Protein AF-A0A964PST4-F1 (afdb_monomer_lite)

Radius of gyration: 32.59 Å; chains: 1; bounding box: 79×97×90 Å

Structure (mmCIF, N/CA/C/O backbone):
data_AF-A0A964PST4-F1
#
_entry.id   AF-A0A964PST4-F1
#
loop_
_atom_site.group_PDB
_atom_site.id
_atom_site.type_symbol
_atom_site.label_atom_id
_atom_site.label_alt_id
_atom_site.label_comp_id
_atom_site.label_asym_id
_atom_site.label_entity_id
_atom_site.label_seq_id
_atom_site.pdbx_PDB_ins_code
_atom_site.Cartn_x
_atom_site.Cartn_y
_atom_site.Cartn_z
_atom_site.occupancy
_atom_site.B_iso_or_equiv
_atom_site.auth_seq_id
_atom_site.auth_comp_id
_atom_site.auth_asym_id
_atom_site.auth_atom_id
_atom_site.pdbx_PDB_model_num
ATOM 1 N N . MET A 1 1 ? 51.775 37.476 -57.060 1.00 43.31 1 MET A N 1
ATOM 2 C CA . MET A 1 1 ? 52.077 36.041 -56.862 1.00 43.31 1 MET A CA 1
ATOM 3 C C . MET A 1 1 ? 50.962 35.453 -56.009 1.00 43.31 1 MET A C 1
ATOM 5 O O . MET A 1 1 ? 50.635 36.041 -54.990 1.00 43.31 1 MET A O 1
ATOM 9 N N . ARG A 1 2 ? 50.292 34.412 -56.511 1.00 43.59 2 ARG A N 1
ATOM 10 C CA . ARG A 1 2 ? 49.079 33.798 -55.943 1.00 43.59 2 ARG A CA 1
ATOM 11 C C . ARG A 1 2 ? 49.429 32.905 -54.748 1.00 43.59 2 ARG A C 1
ATOM 13 O O . ARG A 1 2 ? 50.399 32.172 -54.861 1.00 43.59 2 ARG A O 1
ATOM 20 N N . TYR A 1 3 ? 48.579 32.870 -53.723 1.00 37.66 3 TYR A N 1
ATOM 21 C CA . TYR A 1 3 ? 48.190 31.630 -53.038 1.00 37.66 3 TYR A CA 1
ATOM 22 C C . TYR A 1 3 ? 46.759 31.793 -52.513 1.00 37.66 3 TYR A C 1
ATOM 24 O O . TYR A 1 3 ? 46.470 32.690 -51.727 1.00 37.66 3 TYR A O 1
ATOM 32 N N . ALA A 1 4 ? 45.859 30.958 -53.028 1.00 40.62 4 ALA A N 1
ATOM 33 C CA . ALA A 1 4 ? 44.475 30.838 -52.597 1.00 40.62 4 ALA A CA 1
ATOM 34 C C . ALA A 1 4 ? 44.375 29.630 -51.656 1.00 40.62 4 ALA A C 1
ATOM 36 O O . ALA A 1 4 ? 44.759 28.529 -52.045 1.00 40.62 4 ALA A O 1
ATOM 37 N N . SER A 1 5 ? 43.854 29.836 -50.445 1.00 42.66 5 SER A N 1
ATOM 38 C CA . SER A 1 5 ? 43.432 28.759 -49.544 1.00 42.66 5 SER A CA 1
ATOM 39 C C . SER A 1 5 ? 41.917 28.621 -49.624 1.00 42.66 5 SER A C 1
ATOM 41 O O . SER A 1 5 ? 41.176 29.470 -49.137 1.00 42.66 5 SER A O 1
ATOM 43 N N . THR A 1 6 ? 41.458 27.553 -50.266 1.00 42.75 6 THR A N 1
ATOM 44 C CA . THR A 1 6 ? 40.063 27.103 -50.257 1.00 42.75 6 THR A CA 1
ATOM 45 C C . THR A 1 6 ? 39.799 26.262 -49.014 1.00 42.75 6 THR A C 1
ATOM 47 O O . THR A 1 6 ? 40.298 25.143 -48.901 1.00 42.75 6 THR A O 1
ATOM 50 N N . THR A 1 7 ? 38.980 26.779 -48.101 1.00 44.75 7 THR A N 1
ATOM 51 C CA . THR A 1 7 ? 38.459 26.034 -46.950 1.00 44.75 7 THR A CA 1
ATOM 52 C C . THR A 1 7 ? 37.118 25.406 -47.330 1.00 44.75 7 THR A C 1
ATOM 54 O O . THR A 1 7 ? 36.139 26.112 -47.557 1.00 44.75 7 THR A O 1
ATOM 57 N N . ASN A 1 8 ? 37.059 24.075 -47.404 1.00 38.88 8 ASN A N 1
ATOM 58 C CA . ASN A 1 8 ? 35.809 23.332 -47.574 1.00 38.88 8 ASN A CA 1
ATOM 59 C C . ASN A 1 8 ? 35.049 23.283 -46.241 1.00 38.88 8 ASN A C 1
ATOM 61 O O . ASN A 1 8 ? 35.438 22.565 -45.320 1.00 38.88 8 ASN A O 1
ATOM 65 N N . VAL A 1 9 ? 33.941 24.020 -46.146 1.00 41.62 9 VAL A N 1
ATOM 66 C CA . VAL A 1 9 ? 32.979 23.901 -45.044 1.00 41.62 9 VAL A CA 1
ATOM 67 C C . VAL A 1 9 ? 32.016 22.763 -45.376 1.00 41.62 9 VAL A C 1
ATOM 69 O O . VAL A 1 9 ? 31.168 22.879 -46.257 1.00 41.62 9 VAL A O 1
ATOM 72 N N . ARG A 1 10 ? 32.156 21.636 -44.675 1.00 42.91 10 ARG A N 1
ATOM 73 C CA . ARG A 1 10 ? 31.247 20.488 -44.773 1.00 42.91 10 ARG A CA 1
ATOM 74 C C . ARG A 1 10 ? 30.073 20.715 -43.818 1.00 42.91 10 ARG A C 1
ATOM 76 O O . ARG A 1 10 ? 30.189 20.483 -42.619 1.00 42.91 10 ARG A O 1
ATOM 83 N N . THR A 1 11 ? 28.943 21.186 -44.332 1.00 39.16 11 THR A N 1
ATOM 84 C CA . THR A 1 11 ? 27.686 21.285 -43.579 1.00 39.16 11 THR A CA 1
ATOM 85 C C . THR A 1 11 ? 27.053 19.901 -43.438 1.00 39.16 11 THR A C 1
ATOM 87 O O . THR A 1 11 ? 26.432 19.377 -44.357 1.00 39.16 11 THR A O 1
ATOM 90 N N . THR A 1 12 ? 27.199 19.279 -42.268 1.00 40.06 12 THR A N 1
ATOM 91 C CA . THR A 1 12 ? 26.395 18.112 -41.884 1.00 40.06 12 THR A CA 1
ATOM 92 C C . THR A 1 12 ? 25.032 18.584 -41.387 1.00 40.06 12 THR A C 1
ATOM 94 O O . THR A 1 12 ? 24.912 19.109 -40.279 1.00 40.06 12 THR A O 1
ATOM 97 N N . THR A 1 13 ? 23.992 18.402 -42.193 1.00 49.00 13 THR A N 1
ATOM 98 C CA . THR A 1 13 ? 22.603 18.613 -41.779 1.00 49.00 13 THR A CA 1
ATOM 99 C C . THR A 1 13 ? 22.171 17.490 -40.832 1.00 49.00 13 THR A C 1
ATOM 101 O O . THR A 1 13 ? 22.049 16.329 -41.216 1.00 49.00 13 THR A O 1
ATOM 104 N N . LYS A 1 14 ? 21.929 17.826 -39.558 1.00 45.47 14 LYS A N 1
ATOM 105 C CA . LYS A 1 14 ? 21.242 16.934 -38.614 1.00 45.47 14 LYS A CA 1
ATOM 106 C C . LYS A 1 14 ? 19.774 16.827 -39.027 1.00 45.47 14 LYS A C 1
ATOM 108 O O . LYS A 1 14 ? 18.999 17.757 -38.828 1.00 45.47 14 LYS A O 1
ATOM 113 N N . THR A 1 15 ? 19.388 15.692 -39.600 1.00 52.16 15 THR A N 1
ATOM 114 C CA . THR A 1 15 ? 17.983 15.357 -39.854 1.00 52.16 15 THR A CA 1
ATOM 115 C C . THR A 1 15 ? 17.269 15.143 -38.521 1.00 52.16 15 THR A C 1
ATOM 117 O O . THR A 1 15 ? 17.588 14.212 -37.781 1.00 52.16 15 THR A O 1
ATOM 120 N N . THR A 1 16 ? 16.312 16.008 -38.198 1.00 70.81 16 THR A N 1
ATOM 121 C CA . THR A 1 16 ? 15.486 15.897 -36.990 1.00 70.81 16 THR A CA 1
ATOM 122 C C . THR A 1 16 ? 14.492 14.737 -37.109 1.00 70.81 16 THR A C 1
ATOM 124 O O . THR A 1 16 ? 14.092 14.350 -38.210 1.00 70.81 16 THR A O 1
ATOM 127 N N . ALA A 1 17 ? 14.066 14.177 -35.972 1.00 54.12 17 ALA A N 1
ATOM 128 C CA . ALA A 1 17 ? 13.107 13.066 -35.913 1.00 54.12 17 ALA A CA 1
ATOM 129 C C . ALA A 1 17 ? 11.790 13.366 -36.664 1.00 54.12 17 ALA A C 1
ATOM 131 O O . ALA A 1 17 ? 11.228 12.476 -37.301 1.00 54.12 17 ALA A O 1
ATOM 132 N N . ALA A 1 18 ? 11.372 14.635 -36.706 1.00 58.91 18 ALA A N 1
ATOM 133 C CA . ALA A 1 18 ? 10.214 15.091 -37.474 1.00 58.91 18 ALA A CA 1
ATOM 134 C C . ALA A 1 18 ? 10.367 14.878 -38.997 1.00 58.91 18 ALA A C 1
ATOM 136 O O . ALA A 1 18 ? 9.413 14.484 -39.662 1.00 58.91 18 ALA A O 1
ATOM 137 N N . SER A 1 19 ? 11.576 15.037 -39.554 1.00 63.84 19 SER A N 1
ATOM 138 C CA . SER A 1 19 ? 11.828 14.807 -40.990 1.00 63.84 19 SER A CA 1
ATOM 139 C C . SER A 1 19 ? 11.863 13.321 -41.367 1.00 63.84 19 SER A C 1
ATOM 141 O O . SER A 1 19 ? 11.554 12.966 -42.503 1.00 63.84 19 SER A O 1
ATOM 143 N N . ARG A 1 20 ? 12.195 12.425 -40.425 1.00 66.31 20 ARG A N 1
ATOM 144 C CA . ARG A 1 20 ? 12.111 10.969 -40.653 1.00 66.31 20 ARG A CA 1
ATOM 145 C C . ARG A 1 20 ? 10.666 10.477 -40.657 1.00 66.31 20 ARG A C 1
ATOM 147 O O . ARG A 1 20 ? 10.324 9.609 -41.457 1.00 66.31 20 ARG A O 1
ATOM 154 N N . MET A 1 21 ? 9.821 11.065 -39.813 1.00 63.22 21 MET A N 1
ATOM 155 C CA . MET A 1 21 ? 8.408 10.703 -39.720 1.00 63.22 21 MET A CA 1
ATOM 156 C C . MET A 1 21 ? 7.628 11.137 -40.971 1.00 63.22 21 MET A C 1
ATOM 158 O O . MET A 1 21 ? 6.825 10.366 -41.493 1.00 63.22 21 MET A O 1
ATOM 162 N N . GLU A 1 22 ? 7.954 12.302 -41.537 1.00 70.00 22 GLU A N 1
ATOM 163 C CA . GLU A 1 22 ? 7.328 12.794 -42.772 1.00 70.00 22 GLU A CA 1
ATOM 164 C C . GLU A 1 22 ? 7.744 11.985 -44.019 1.00 70.00 22 GLU A C 1
ATOM 166 O O . GLU A 1 22 ? 6.937 11.742 -44.920 1.00 70.00 22 GLU A O 1
ATOM 171 N N . LEU A 1 23 ? 8.980 11.469 -44.055 1.00 65.06 23 LEU A N 1
ATOM 172 C CA . LEU A 1 23 ? 9.441 10.587 -45.135 1.00 65.06 23 LEU A CA 1
ATOM 173 C C . LEU A 1 23 ? 8.802 9.185 -45.059 1.00 65.06 23 LEU A C 1
ATOM 175 O O . LEU A 1 23 ? 8.477 8.601 -46.095 1.00 65.06 23 LEU A O 1
ATOM 179 N N . ALA A 1 24 ? 8.565 8.662 -43.851 1.00 60.25 24 ALA A N 1
ATOM 180 C CA . ALA A 1 24 ? 7.853 7.398 -43.642 1.00 60.25 24 ALA A CA 1
ATOM 181 C C . ALA A 1 24 ? 6.367 7.506 -44.032 1.00 60.25 24 ALA A C 1
ATOM 183 O O . ALA A 1 24 ? 5.834 6.623 -44.707 1.00 60.25 24 ALA A O 1
ATOM 184 N N . LYS A 1 25 ? 5.723 8.635 -43.707 1.00 69.06 25 LYS A N 1
ATOM 185 C CA . LYS A 1 25 ? 4.323 8.915 -44.063 1.00 69.06 25 LYS A CA 1
ATOM 186 C C . LYS A 1 25 ? 4.117 9.003 -45.582 1.00 69.06 25 LYS A C 1
ATOM 188 O O . LYS A 1 25 ? 3.136 8.484 -46.110 1.00 69.06 25 LYS A O 1
ATOM 193 N N . ARG A 1 26 ? 5.089 9.566 -46.312 1.00 73.31 26 ARG A N 1
ATOM 194 C CA . ARG A 1 26 ? 5.070 9.632 -47.787 1.00 73.31 26 ARG A CA 1
ATOM 195 C C . ARG A 1 26 ? 5.268 8.281 -48.482 1.00 73.31 26 ARG A C 1
ATOM 197 O O . ARG A 1 26 ? 4.749 8.109 -49.582 1.00 73.31 26 ARG A O 1
ATOM 204 N N . ARG A 1 27 ? 5.980 7.328 -47.868 1.00 69.94 27 ARG A N 1
ATOM 205 C CA . ARG A 1 27 ? 6.121 5.959 -48.404 1.00 69.94 27 ARG A CA 1
ATOM 206 C C . ARG A 1 27 ? 4.855 5.125 -48.203 1.00 69.94 27 ARG A C 1
ATOM 208 O O . ARG A 1 27 ? 4.460 4.412 -49.117 1.00 69.94 27 ARG A O 1
ATOM 215 N N . ALA A 1 28 ? 4.172 5.285 -47.068 1.00 61.47 28 ALA A N 1
ATOM 216 C CA . ALA A 1 28 ? 2.905 4.599 -46.800 1.00 61.47 28 ALA A CA 1
ATOM 217 C C . ALA A 1 28 ? 1.786 5.013 -47.777 1.00 61.47 28 ALA A C 1
ATOM 219 O O . ALA A 1 28 ? 1.017 4.170 -48.229 1.00 61.47 28 ALA A O 1
ATOM 220 N N . LEU A 1 29 ? 1.742 6.291 -48.175 1.00 67.56 29 LEU A N 1
ATOM 221 C CA . LEU A 1 29 ? 0.750 6.803 -49.131 1.00 67.56 29 LEU A CA 1
ATOM 222 C C . LEU A 1 29 ? 1.011 6.399 -50.594 1.00 67.56 29 LEU A C 1
ATOM 224 O O . LEU A 1 29 ? 0.114 6.536 -51.420 1.00 67.56 29 LEU A O 1
ATOM 228 N N . ARG A 1 30 ? 2.208 5.899 -50.939 1.00 69.50 30 ARG A N 1
ATOM 229 C CA . ARG A 1 30 ? 2.543 5.460 -52.310 1.00 69.50 30 ARG A CA 1
ATOM 230 C C . ARG A 1 30 ? 2.295 3.979 -52.586 1.00 69.50 30 ARG A C 1
ATOM 232 O O . ARG A 1 30 ? 2.501 3.551 -53.714 1.00 69.50 30 ARG A O 1
ATOM 239 N N . GLY A 1 31 ? 1.852 3.197 -51.600 1.00 53.50 31 GLY A N 1
ATOM 240 C CA . GLY A 1 31 ? 1.507 1.788 -51.823 1.00 53.50 31 GLY A CA 1
ATOM 241 C C . GLY A 1 31 ? 2.672 0.915 -52.312 1.00 53.50 31 GLY A C 1
ATOM 242 O O . GLY A 1 31 ? 2.437 -0.124 -52.924 1.00 53.50 31 GLY A O 1
ATOM 243 N N . GLU A 1 32 ? 3.922 1.305 -52.049 1.00 52.97 32 GLU A N 1
ATOM 244 C CA . GLU A 1 32 ? 5.100 0.512 -52.409 1.00 52.97 32 GLU A CA 1
ATOM 245 C C . GLU A 1 32 ? 5.209 -0.696 -51.465 1.00 52.97 32 GLU A C 1
ATOM 247 O O . GLU A 1 32 ? 5.781 -0.625 -50.377 1.00 52.97 32 GLU A O 1
ATOM 252 N N . ARG A 1 33 ? 4.608 -1.823 -51.869 1.00 46.69 33 ARG A N 1
ATOM 253 C CA . ARG A 1 33 ? 4.801 -3.120 -51.212 1.00 46.69 33 ARG A CA 1
ATOM 254 C C . ARG A 1 33 ? 6.167 -3.677 -51.600 1.00 46.69 33 ARG A C 1
ATOM 256 O O . ARG A 1 33 ? 6.412 -3.995 -52.761 1.00 46.69 33 ARG A O 1
ATOM 263 N N . SER A 1 34 ? 7.037 -3.839 -50.611 1.00 44.91 34 SER A N 1
ATOM 264 C CA . SER A 1 34 ? 8.282 -4.594 -50.736 1.00 44.91 34 SER A CA 1
ATOM 265 C C . SER A 1 34 ? 7.962 -6.062 -51.035 1.00 44.91 34 SER A C 1
ATOM 267 O O . SER A 1 34 ? 7.407 -6.761 -50.189 1.00 44.91 34 SER A O 1
ATOM 269 N N . VAL A 1 35 ? 8.299 -6.533 -52.235 1.00 50.16 35 VAL A N 1
ATOM 270 C CA . VAL A 1 35 ? 8.213 -7.952 -52.613 1.00 50.16 35 VAL A CA 1
ATOM 271 C C . VAL A 1 35 ? 9.406 -8.699 -52.000 1.00 50.16 35 VAL A C 1
ATOM 273 O O . VAL A 1 35 ? 10.548 -8.325 -52.284 1.00 50.16 35 VAL A O 1
ATOM 276 N N . PRO A 1 36 ? 9.202 -9.747 -51.182 1.00 44.03 36 PRO A N 1
ATOM 277 C CA . PRO A 1 36 ? 10.303 -10.578 -50.721 1.00 44.03 36 PRO A CA 1
ATOM 278 C C . PRO A 1 36 ? 10.770 -11.517 -51.842 1.00 44.03 36 PRO A C 1
ATOM 280 O O . PRO A 1 36 ? 9.977 -12.200 -52.489 1.00 44.03 36 PRO A O 1
ATOM 283 N N . ARG A 1 37 ? 12.086 -11.542 -52.069 1.00 44.34 37 ARG A N 1
ATOM 284 C CA . ARG A 1 37 ? 12.763 -12.510 -52.943 1.00 44.34 37 ARG A CA 1
ATOM 285 C C . ARG A 1 37 ? 12.728 -13.912 -52.309 1.00 44.34 37 ARG A C 1
ATOM 287 O O . ARG A 1 37 ? 13.032 -14.017 -51.121 1.00 44.34 37 ARG A O 1
ATOM 294 N N . PRO A 1 38 ? 12.449 -14.980 -53.079 1.00 41.56 38 PRO A N 1
ATOM 295 C CA . PRO A 1 38 ? 12.549 -16.349 -52.591 1.00 41.56 38 PRO A CA 1
ATOM 296 C C . PRO A 1 38 ? 14.014 -16.804 -52.605 1.00 41.56 38 PRO A C 1
ATOM 298 O O . PRO A 1 38 ? 14.688 -16.741 -53.634 1.00 41.56 38 PRO A O 1
ATOM 301 N N . GLY A 1 39 ? 14.505 -17.249 -51.450 1.00 45.06 39 GLY A N 1
ATOM 302 C CA . GLY A 1 39 ? 15.797 -17.909 -51.289 1.00 45.06 39 GLY A CA 1
ATOM 303 C C . GLY A 1 39 ? 15.586 -19.368 -50.902 1.00 45.06 39 GLY A C 1
ATOM 304 O O . GLY A 1 39 ? 14.968 -19.654 -49.882 1.00 45.06 39 GLY A O 1
ATOM 305 N N . ALA A 1 40 ? 16.070 -20.261 -51.760 1.00 41.41 40 ALA A N 1
ATOM 306 C CA . ALA A 1 40 ? 16.063 -21.708 -51.615 1.00 41.41 40 ALA A CA 1
ATOM 307 C C . ALA A 1 40 ? 16.958 -22.199 -50.464 1.00 41.41 40 ALA A C 1
ATOM 309 O O . ALA A 1 40 ? 17.970 -21.574 -50.153 1.00 41.41 40 ALA A O 1
ATOM 310 N N . GLY A 1 41 ? 16.637 -23.368 -49.905 1.00 36.50 41 GLY A N 1
ATOM 311 C CA . GLY A 1 41 ? 17.540 -24.081 -49.001 1.00 36.50 41 GLY A CA 1
ATOM 312 C C . GLY A 1 41 ? 16.888 -25.269 -48.306 1.00 36.50 41 GLY A C 1
ATOM 313 O O . GLY A 1 41 ? 16.364 -25.134 -47.208 1.00 36.50 41 GLY A O 1
ATOM 314 N N . ALA A 1 42 ? 16.922 -26.426 -48.965 1.00 41.75 42 ALA A N 1
ATOM 315 C CA . ALA A 1 42 ? 16.611 -27.729 -48.392 1.00 41.75 42 ALA A CA 1
ATOM 316 C C . ALA A 1 42 ? 17.694 -28.178 -47.393 1.00 41.75 42 ALA A C 1
ATOM 318 O O . ALA A 1 42 ? 18.867 -27.865 -47.588 1.00 41.75 42 ALA A O 1
ATOM 319 N N . GLY A 1 43 ? 17.325 -29.003 -46.407 1.00 34.31 43 GLY A N 1
ATOM 320 C CA . GLY A 1 43 ? 18.297 -29.867 -45.733 1.00 34.31 43 GLY A CA 1
ATOM 321 C C . GLY A 1 43 ? 17.927 -30.327 -44.324 1.00 34.31 43 GLY A C 1
ATOM 322 O O . GLY A 1 43 ? 17.977 -29.543 -43.388 1.00 34.31 43 GLY A O 1
ATOM 323 N N . GLY A 1 44 ? 17.690 -31.635 -44.189 1.00 34.94 44 GLY A N 1
ATOM 324 C CA . GLY A 1 44 ? 18.227 -32.421 -43.073 1.00 34.94 44 GLY A CA 1
ATOM 325 C C . GLY A 1 44 ? 17.393 -32.495 -41.798 1.00 34.94 44 GLY A C 1
ATOM 326 O O . GLY A 1 44 ? 17.538 -31.679 -40.895 1.00 34.94 44 GLY A O 1
ATOM 327 N N . GLY A 1 45 ? 16.598 -33.560 -41.684 1.00 39.59 45 GLY A N 1
ATOM 328 C CA . GLY A 1 45 ? 16.099 -34.028 -40.397 1.00 39.59 45 GLY A CA 1
ATOM 329 C C . GLY A 1 45 ? 17.207 -34.665 -39.560 1.00 39.59 45 GLY A C 1
ATOM 330 O O . GLY A 1 45 ? 18.036 -35.404 -40.086 1.00 39.59 45 GLY A O 1
ATOM 331 N N . VAL A 1 46 ? 17.169 -34.424 -38.249 1.00 38.84 46 VAL A N 1
ATOM 332 C CA . VAL A 1 46 ? 17.748 -35.310 -37.234 1.00 38.84 46 VAL A CA 1
ATOM 333 C C . VAL A 1 46 ? 16.812 -35.290 -36.029 1.00 38.84 46 VAL A C 1
ATOM 335 O O . VAL A 1 46 ? 16.578 -34.253 -35.413 1.00 38.84 46 VAL A O 1
ATOM 338 N N . SER A 1 47 ? 16.234 -36.452 -35.742 1.00 38.28 47 SER A N 1
ATOM 339 C CA . SER A 1 47 ? 15.426 -36.721 -34.560 1.00 38.28 47 SER A CA 1
ATOM 340 C C . SER A 1 47 ? 16.369 -37.013 -33.396 1.00 38.28 47 SER A C 1
ATOM 342 O O . SER A 1 47 ? 17.018 -38.056 -33.389 1.00 38.28 47 SER A O 1
ATOM 344 N N . SER A 1 48 ? 16.439 -36.109 -32.421 1.00 36.16 48 SER A N 1
ATOM 345 C CA . SER A 1 48 ? 17.172 -36.323 -31.171 1.00 36.16 48 SER A CA 1
ATOM 346 C C . SER A 1 48 ? 16.182 -36.344 -30.013 1.00 36.16 48 SER A C 1
ATOM 348 O O . SER A 1 48 ? 15.671 -35.313 -29.584 1.00 36.16 48 SER A O 1
ATOM 350 N N . SER A 1 49 ? 15.904 -37.547 -29.519 1.00 36.16 49 SER A N 1
ATOM 351 C CA . SER A 1 49 ? 15.224 -37.794 -28.251 1.00 36.16 49 SER A CA 1
ATOM 352 C C . SER A 1 49 ? 16.107 -37.311 -27.099 1.00 36.16 49 SER A C 1
ATOM 354 O O . SER A 1 49 ? 17.173 -37.876 -26.852 1.00 36.16 49 SER A O 1
ATOM 356 N N . VAL A 1 50 ? 15.669 -36.263 -26.401 1.00 34.75 50 VAL A N 1
ATOM 357 C CA . VAL A 1 50 ? 16.308 -35.774 -25.175 1.00 34.75 50 VAL A CA 1
ATOM 358 C C . VAL A 1 50 ? 15.737 -36.548 -23.990 1.00 34.75 50 VAL A C 1
ATOM 360 O O . VAL A 1 50 ? 14.581 -36.375 -23.611 1.00 34.75 50 VAL A O 1
ATOM 363 N N . THR A 1 51 ? 16.562 -37.414 -23.412 1.00 34.56 51 THR A N 1
ATOM 364 C CA . THR A 1 51 ? 16.308 -38.086 -22.135 1.00 34.56 51 THR A CA 1
ATOM 365 C C . THR A 1 51 ? 16.544 -37.091 -20.998 1.00 34.56 51 THR A C 1
ATOM 367 O O . THR A 1 51 ? 17.657 -36.597 -20.827 1.00 34.56 51 THR A O 1
ATOM 370 N N . LEU A 1 52 ? 15.506 -36.787 -20.216 1.00 37.06 52 LEU A N 1
ATOM 371 C CA . LEU A 1 52 ? 15.623 -35.992 -18.990 1.00 37.06 52 LEU A CA 1
ATOM 372 C C . LEU A 1 52 ? 16.215 -36.853 -17.857 1.00 37.06 52 LEU A C 1
ATOM 374 O O . LEU A 1 52 ? 15.744 -37.975 -17.655 1.00 37.06 52 LEU A O 1
ATOM 378 N N . PRO A 1 53 ? 17.205 -36.365 -17.086 1.00 37.09 53 PRO A N 1
ATOM 379 C CA . PRO A 1 53 ? 17.686 -37.078 -15.914 1.00 37.09 53 PRO A CA 1
ATOM 380 C C . PRO A 1 53 ? 16.717 -36.938 -14.733 1.00 37.09 53 PRO A C 1
ATOM 382 O O . PRO A 1 53 ? 16.231 -35.860 -14.392 1.00 37.09 53 PRO A O 1
ATOM 385 N N . HIS A 1 54 ? 16.481 -38.079 -14.096 1.00 33.66 54 HIS A N 1
ATOM 386 C CA . HIS A 1 54 ? 15.730 -38.265 -12.865 1.00 33.66 54 HIS A CA 1
ATOM 387 C C . HIS A 1 54 ? 16.459 -37.558 -11.706 1.00 33.66 54 HIS A C 1
ATOM 389 O O . HIS A 1 54 ? 17.554 -37.965 -11.321 1.00 33.66 54 HIS A O 1
ATOM 395 N N . PHE A 1 55 ? 15.876 -36.498 -11.140 1.00 28.78 55 PHE A N 1
ATOM 396 C CA . PHE A 1 55 ? 16.449 -35.811 -9.977 1.00 28.78 55 PHE A CA 1
ATOM 397 C C . PHE A 1 55 ? 15.994 -36.504 -8.682 1.00 28.78 55 PHE A C 1
ATOM 399 O O . PHE A 1 55 ? 14.804 -36.532 -8.364 1.00 28.78 55 PHE A O 1
ATOM 406 N N . GLN A 1 56 ? 16.942 -37.092 -7.949 1.00 30.81 56 GLN A N 1
ATOM 407 C CA . GLN A 1 56 ? 16.740 -37.627 -6.600 1.00 30.81 56 GLN A CA 1
ATOM 408 C C . GLN A 1 56 ? 16.663 -36.482 -5.579 1.00 30.81 56 GLN A C 1
ATOM 410 O O . GLN A 1 56 ? 17.500 -35.581 -5.568 1.00 30.81 56 GLN A O 1
ATOM 415 N N . ARG A 1 57 ? 15.666 -36.532 -4.687 1.00 26.45 57 ARG A N 1
ATOM 416 C CA . ARG A 1 57 ? 15.588 -35.674 -3.497 1.00 26.45 57 ARG A CA 1
ATOM 417 C C . ARG A 1 57 ? 16.544 -36.202 -2.425 1.00 26.45 57 ARG A C 1
ATOM 419 O O . ARG A 1 57 ? 16.268 -37.236 -1.827 1.00 26.45 57 ARG A O 1
ATOM 426 N N . SER A 1 58 ? 17.604 -35.454 -2.136 1.00 26.70 58 SER A N 1
ATOM 427 C CA . SER A 1 58 ? 18.387 -35.600 -0.905 1.00 26.70 58 SER A CA 1
ATOM 428 C C . SER A 1 58 ? 17.933 -34.548 0.103 1.00 26.70 58 SER A C 1
ATOM 430 O O . SER A 1 58 ? 18.138 -33.352 -0.093 1.00 26.70 58 SER A O 1
ATOM 432 N N . SER A 1 59 ? 17.286 -34.995 1.177 1.00 26.62 59 SER A N 1
ATOM 433 C CA . SER A 1 59 ? 16.968 -34.174 2.344 1.00 26.62 59 SER A CA 1
ATOM 434 C C . SER A 1 59 ? 18.191 -34.108 3.258 1.00 26.62 59 SER A C 1
ATOM 436 O O . SER A 1 59 ? 18.530 -35.096 3.902 1.00 26.62 59 SER A O 1
ATOM 438 N N . LEU A 1 60 ? 18.840 -32.946 3.332 1.00 30.27 60 LEU A N 1
ATOM 439 C CA . LEU A 1 60 ? 19.812 -32.635 4.379 1.00 30.27 60 LEU A CA 1
ATOM 440 C C . LEU A 1 60 ? 19.183 -31.629 5.344 1.00 30.27 60 LEU A C 1
ATOM 442 O O . LEU A 1 60 ? 18.872 -30.497 4.980 1.00 30.27 60 LEU A O 1
ATOM 446 N N . LEU A 1 61 ? 18.967 -32.087 6.575 1.00 27.70 61 LEU A N 1
ATOM 447 C CA . LEU A 1 61 ? 18.609 -31.271 7.728 1.00 27.70 61 LEU A CA 1
ATOM 448 C C . LEU A 1 61 ? 19.887 -30.622 8.270 1.00 27.70 61 LEU A C 1
ATOM 450 O O . LEU A 1 61 ? 20.823 -31.325 8.645 1.00 27.70 61 LEU A O 1
ATOM 454 N N . VAL A 1 62 ? 19.905 -29.293 8.351 1.00 28.83 62 VAL A N 1
ATOM 455 C CA . VAL A 1 62 ? 20.866 -28.536 9.166 1.00 28.83 62 VAL A CA 1
ATOM 456 C C . VAL A 1 62 ? 20.066 -27.857 10.282 1.00 28.83 62 VAL A C 1
ATOM 458 O O . VAL A 1 62 ? 19.080 -27.183 9.974 1.00 28.83 62 VAL A O 1
ATOM 461 N N . PRO A 1 63 ? 20.419 -28.034 11.567 1.00 31.78 63 PRO A N 1
ATOM 462 C CA . PRO A 1 63 ? 19.726 -27.364 12.657 1.00 31.78 63 PRO A CA 1
ATOM 463 C C . PRO A 1 63 ? 20.208 -25.914 12.779 1.00 31.78 63 PRO A C 1
ATOM 465 O O . PRO A 1 63 ? 21.408 -25.658 12.862 1.00 31.78 63 PRO A O 1
ATOM 468 N N . TYR A 1 64 ? 19.266 -24.969 12.830 1.00 25.22 64 TYR A N 1
ATOM 469 C CA . TYR A 1 64 ? 19.526 -23.593 13.251 1.00 25.22 64 TYR A CA 1
ATOM 470 C C . TYR A 1 64 ? 18.782 -23.320 14.559 1.00 25.22 64 TYR A C 1
ATOM 472 O O . TYR A 1 64 ? 17.589 -23.602 14.690 1.00 25.22 64 TYR A O 1
ATOM 480 N N . THR A 1 65 ? 19.521 -22.815 15.541 1.00 31.42 65 THR A N 1
ATOM 481 C CA . THR A 1 65 ? 19.059 -22.461 16.884 1.00 31.42 65 THR A CA 1
ATOM 482 C C . THR A 1 65 ? 18.280 -21.144 16.888 1.00 31.42 65 THR A C 1
ATOM 484 O O . THR A 1 65 ? 18.571 -20.222 16.131 1.00 31.42 65 THR A O 1
ATOM 487 N N . ALA A 1 66 ? 17.271 -21.086 17.754 1.00 30.98 66 ALA A N 1
ATOM 488 C CA . ALA A 1 66 ? 16.167 -20.136 17.757 1.00 30.98 66 ALA A CA 1
ATOM 489 C C . ALA A 1 66 ? 16.504 -18.704 18.218 1.00 30.98 66 ALA A C 1
ATOM 491 O O . ALA A 1 66 ? 17.124 -18.509 19.257 1.00 30.98 66 ALA A O 1
ATOM 492 N N . SER A 1 67 ? 15.960 -17.706 17.514 1.00 36.91 67 SER A N 1
ATOM 493 C CA . SER A 1 67 ? 15.175 -16.602 18.101 1.00 36.91 67 SER A CA 1
ATOM 494 C C . SER A 1 67 ? 14.444 -15.853 16.975 1.00 36.91 67 SER A C 1
ATOM 496 O O . SER A 1 67 ? 15.051 -15.498 15.970 1.00 36.91 67 SER A O 1
ATOM 498 N N . GLY A 1 68 ? 13.129 -15.664 17.117 1.00 29.06 68 GLY A N 1
ATOM 499 C CA . GLY A 1 68 ? 12.259 -15.038 16.112 1.00 29.06 68 GLY A CA 1
ATOM 500 C C . GLY A 1 68 ? 11.221 -16.021 15.570 1.00 29.06 68 GLY A C 1
ATOM 501 O O . GLY A 1 68 ? 11.551 -16.936 14.821 1.00 29.06 68 GLY A O 1
ATOM 502 N N . GLY A 1 69 ? 9.966 -15.867 16.000 1.00 32.34 69 GLY A N 1
ATOM 503 C CA . GLY A 1 69 ? 8.862 -16.749 15.623 1.00 32.34 69 GLY A CA 1
ATOM 504 C C . GLY A 1 69 ? 8.644 -16.782 14.111 1.00 32.34 69 GLY A C 1
ATOM 505 O O . GLY A 1 69 ? 8.352 -15.760 13.498 1.00 32.34 69 GLY A O 1
ATOM 506 N N . SER A 1 70 ? 8.774 -17.972 13.526 1.00 25.11 70 SER A N 1
ATOM 507 C CA . SER A 1 70 ? 8.440 -18.259 12.134 1.00 25.11 70 SER A CA 1
ATOM 508 C C . SER A 1 70 ? 7.201 -19.154 12.114 1.00 25.11 70 SER A C 1
ATOM 510 O O . SER A 1 70 ? 7.224 -20.279 12.615 1.00 25.11 70 SER A O 1
ATOM 512 N N . PHE A 1 71 ? 6.104 -18.626 11.575 1.00 30.59 71 PHE A N 1
ATOM 513 C CA . PHE A 1 71 ? 4.887 -19.376 11.287 1.00 30.59 71 PHE A CA 1
ATOM 514 C C . PHE A 1 71 ? 5.085 -20.216 10.017 1.00 30.59 71 PHE A C 1
ATOM 516 O O . PHE A 1 71 ? 5.515 -19.704 8.986 1.00 30.59 71 PHE A O 1
ATOM 523 N N . ARG A 1 72 ? 4.728 -21.505 10.078 1.00 23.03 72 ARG A N 1
ATOM 524 C CA . ARG A 1 72 ? 4.529 -22.361 8.899 1.00 23.03 72 ARG A CA 1
ATOM 525 C C . ARG A 1 72 ? 3.041 -22.414 8.567 1.00 23.03 72 ARG A C 1
ATOM 527 O O . ARG A 1 72 ? 2.260 -22.892 9.384 1.00 23.03 72 ARG A O 1
ATOM 534 N N . LEU A 1 73 ? 2.672 -22.028 7.350 1.00 25.58 73 LEU A N 1
ATOM 535 C CA . LEU A 1 73 ? 1.440 -22.482 6.706 1.00 25.58 73 LEU A CA 1
ATOM 536 C C . LEU A 1 73 ? 1.803 -23.626 5.753 1.00 25.58 73 LEU A C 1
ATOM 538 O O . LEU A 1 73 ? 2.611 -23.460 4.841 1.00 25.58 73 LEU A O 1
ATOM 542 N N . HIS A 1 74 ? 1.231 -24.805 5.993 1.00 23.28 74 HIS A N 1
ATOM 543 C CA . HIS A 1 74 ? 1.259 -25.920 5.051 1.00 23.28 74 HIS A CA 1
ATOM 544 C C . HIS A 1 74 ? 0.192 -25.673 3.977 1.00 23.28 74 HIS A C 1
ATOM 546 O O . HIS A 1 74 ? -0.996 -25.816 4.251 1.00 23.28 74 HIS A O 1
ATOM 552 N N . ALA A 1 75 ? 0.602 -25.341 2.753 1.00 25.61 75 ALA A N 1
ATOM 553 C CA . ALA A 1 75 ? -0.267 -25.467 1.586 1.00 25.61 75 ALA A CA 1
ATOM 554 C C . ALA A 1 75 ? -0.176 -26.911 1.069 1.00 25.61 75 ALA A C 1
ATOM 556 O O . ALA A 1 75 ? 0.867 -27.339 0.571 1.00 25.61 75 ALA A O 1
ATOM 557 N N . SER A 1 76 ? -1.256 -27.675 1.229 1.00 24.14 76 SER A N 1
ATOM 558 C CA . SER A 1 76 ? -1.419 -28.979 0.584 1.00 24.14 76 SER A CA 1
ATOM 559 C C . SER A 1 76 ? -2.011 -28.758 -0.805 1.00 24.14 76 SER A C 1
ATOM 561 O O . SER A 1 76 ? -3.141 -28.295 -0.917 1.00 24.14 76 SER A O 1
ATOM 563 N N . PHE A 1 77 ? -1.262 -29.088 -1.856 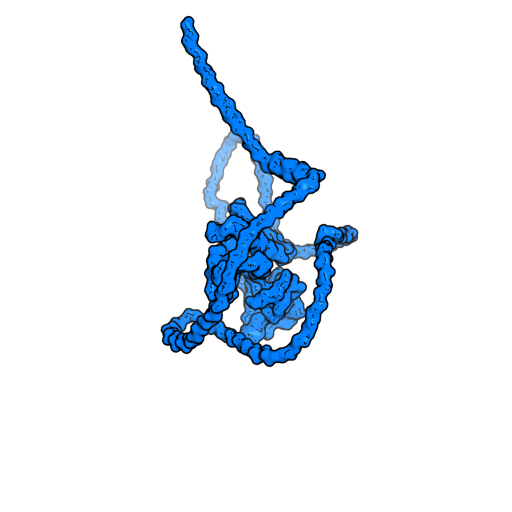1.00 26.70 77 PHE A N 1
ATOM 564 C CA . PHE A 1 77 ? -1.806 -29.205 -3.208 1.00 26.70 77 PHE A CA 1
ATOM 565 C C . PHE A 1 77 ? -2.293 -30.641 -3.415 1.00 26.70 77 PHE A C 1
ATOM 567 O O . PHE A 1 77 ? -1.492 -31.574 -3.480 1.00 26.70 77 PHE A O 1
ATOM 574 N N . GLY A 1 78 ? -3.613 -30.812 -3.495 1.00 25.42 78 GLY A N 1
ATOM 575 C CA . GLY A 1 78 ? -4.232 -32.028 -4.007 1.00 25.42 78 GLY A CA 1
ATOM 576 C C . GLY A 1 78 ? -4.057 -32.090 -5.522 1.00 25.42 78 GLY A C 1
ATOM 577 O O . GLY A 1 78 ? -4.497 -31.197 -6.241 1.00 25.42 78 GLY A O 1
ATOM 578 N N . HIS A 1 79 ? -3.383 -33.135 -5.995 1.00 27.88 79 HIS A N 1
ATOM 579 C CA . HIS A 1 79 ? -3.409 -33.548 -7.392 1.00 27.88 79 HIS A CA 1
ATOM 580 C C . HIS A 1 79 ? -4.732 -34.274 -7.658 1.00 27.88 79 HIS A C 1
ATOM 582 O O . HIS A 1 79 ? -4.947 -35.351 -7.110 1.00 27.88 79 HIS A O 1
ATOM 588 N N . GLU A 1 80 ? -5.561 -33.743 -8.553 1.00 33.66 80 GLU A N 1
ATOM 589 C CA . GLU A 1 80 ? -6.523 -34.549 -9.304 1.00 33.66 80 GLU A CA 1
ATOM 590 C C . GLU A 1 80 ? -6.211 -34.432 -10.794 1.00 33.66 80 GLU A C 1
ATOM 592 O O . GLU A 1 80 ? -6.246 -33.364 -11.405 1.00 33.66 80 GLU A O 1
ATOM 597 N N . THR A 1 81 ? -5.852 -35.571 -11.370 1.00 35.09 81 THR A N 1
ATOM 598 C CA . THR A 1 81 ? -5.841 -35.824 -12.802 1.00 35.09 81 THR A CA 1
ATOM 599 C C . THR A 1 81 ? -7.190 -36.424 -13.195 1.00 35.09 81 THR A C 1
ATOM 601 O O . THR A 1 81 ? -7.629 -37.388 -12.575 1.00 35.09 81 THR A O 1
ATOM 604 N N . SER A 1 82 ? -7.795 -35.924 -14.280 1.00 33.47 82 SER A N 1
ATOM 605 C CA . SER A 1 82 ? -8.144 -36.715 -15.481 1.00 33.47 82 SER A CA 1
ATOM 606 C C . SER A 1 82 ? -9.455 -36.299 -16.183 1.00 33.47 82 SER A C 1
ATOM 608 O O . SER A 1 82 ? -10.538 -36.382 -15.618 1.00 33.47 82 SER A O 1
ATOM 610 N N . LEU A 1 83 ? -9.289 -35.988 -17.480 1.00 34.84 83 LEU A N 1
ATOM 611 C CA . LEU A 1 83 ? -10.178 -36.199 -18.640 1.00 34.84 83 LEU A CA 1
ATOM 612 C C . LEU A 1 83 ? -11.515 -35.438 -18.762 1.00 34.84 83 LEU A C 1
ATOM 614 O O . LEU A 1 83 ? -12.516 -35.802 -18.162 1.00 34.84 83 LEU A O 1
ATOM 618 N N . ALA A 1 84 ? -11.584 -34.559 -19.771 1.00 30.05 84 ALA A N 1
ATOM 619 C CA . ALA A 1 84 ? -12.350 -34.844 -20.995 1.00 30.05 84 ALA A CA 1
ATOM 620 C C . ALA A 1 84 ? -12.057 -33.817 -22.104 1.00 30.05 84 ALA A C 1
ATOM 622 O O . ALA A 1 84 ? -12.268 -32.616 -21.962 1.00 30.05 84 ALA A O 1
ATOM 623 N N . SER A 1 85 ? -11.603 -34.333 -23.242 1.00 37.12 85 SER A N 1
ATOM 624 C CA . SER A 1 85 ? -11.408 -33.629 -24.506 1.00 37.12 85 SER A CA 1
ATOM 625 C C . SER A 1 85 ? -12.753 -33.264 -25.144 1.00 37.12 85 SER A C 1
ATOM 627 O O . SER A 1 85 ? -13.556 -34.157 -25.417 1.00 37.12 85 SER A O 1
ATOM 629 N N . ARG A 1 86 ? -12.983 -31.986 -25.467 1.00 34.78 86 ARG A N 1
ATOM 630 C CA . ARG A 1 86 ? -13.997 -31.547 -26.443 1.00 34.78 86 ARG A CA 1
ATOM 631 C C . ARG A 1 86 ? -13.482 -30.362 -27.259 1.00 34.78 86 ARG A C 1
ATOM 633 O O . ARG A 1 86 ? -12.672 -29.575 -26.787 1.00 34.78 86 ARG A O 1
ATOM 640 N N . GLY A 1 87 ? -13.893 -30.360 -28.525 1.00 29.33 87 GLY A N 1
ATOM 641 C CA . GLY A 1 87 ? -13.226 -29.714 -29.650 1.00 29.33 87 GLY A CA 1
ATOM 642 C C . GLY A 1 87 ? -13.264 -28.190 -29.660 1.00 29.33 87 GLY A C 1
ATOM 643 O O . GLY A 1 87 ? -14.217 -27.561 -29.211 1.00 29.33 87 GLY A O 1
ATOM 644 N N . LEU A 1 88 ? -12.203 -27.628 -30.233 1.00 31.95 88 LEU A N 1
ATOM 645 C CA . LEU A 1 88 ? -12.043 -26.209 -30.513 1.00 31.95 88 LEU A CA 1
ATOM 646 C C . LEU A 1 88 ? -12.741 -25.870 -31.837 1.00 31.95 88 LEU A C 1
ATOM 648 O O . LEU A 1 88 ? -12.296 -26.298 -32.901 1.00 31.95 88 LEU A O 1
ATOM 652 N N . HIS A 1 89 ? -13.811 -25.079 -31.761 1.00 32.12 89 HIS A N 1
ATOM 653 C CA . HIS A 1 89 ? -14.251 -24.233 -32.866 1.00 32.12 89 HIS A CA 1
ATOM 654 C C . HIS A 1 89 ? -13.489 -22.908 -32.786 1.00 32.12 89 HIS A C 1
ATOM 656 O O . HIS A 1 89 ? -13.455 -22.253 -31.747 1.00 32.12 89 HIS A O 1
ATOM 662 N N . SER A 1 90 ? -12.843 -22.546 -33.891 1.00 31.86 90 SER A N 1
ATOM 663 C CA . SER A 1 90 ? -12.170 -21.269 -34.089 1.00 31.86 90 SER A CA 1
ATOM 664 C C . SER A 1 90 ? -13.194 -20.198 -34.466 1.00 31.86 90 SER A C 1
ATOM 666 O O . SER A 1 90 ? -13.695 -20.208 -35.591 1.00 31.86 90 SER A O 1
ATOM 668 N N . GLU A 1 91 ? -13.462 -19.254 -33.569 1.00 31.58 91 GLU A N 1
ATOM 669 C CA . GLU A 1 91 ? -14.091 -17.983 -33.927 1.00 31.58 91 GLU A CA 1
ATOM 670 C C . GLU A 1 91 ? -13.105 -16.835 -33.712 1.00 31.58 91 GLU A C 1
ATOM 672 O O . GLU A 1 91 ? -12.492 -16.663 -32.660 1.00 31.58 91 GLU A O 1
ATOM 677 N N . SER A 1 92 ? -12.920 -16.091 -34.798 1.00 31.48 92 SER A N 1
ATOM 678 C CA . SER A 1 92 ? -12.166 -14.853 -34.897 1.00 31.48 92 SER A CA 1
ATOM 679 C C . SER A 1 92 ? -12.958 -13.740 -34.214 1.00 31.48 92 SER A C 1
ATOM 681 O O . SER A 1 92 ? -14.047 -13.396 -34.662 1.00 31.48 92 SER A O 1
ATOM 683 N N . ILE A 1 93 ? -12.398 -13.159 -33.153 1.00 33.19 93 ILE A N 1
ATOM 684 C CA . ILE A 1 93 ? -12.901 -11.919 -32.557 1.00 33.19 93 ILE A CA 1
ATOM 685 C C . ILE A 1 93 ? -11.891 -10.822 -32.890 1.00 33.19 93 ILE A C 1
ATOM 687 O O . ILE A 1 93 ? -10.800 -10.758 -32.324 1.00 33.19 93 ILE A O 1
ATOM 691 N N . ASN A 1 94 ? -12.256 -9.990 -33.866 1.00 31.23 94 ASN A N 1
ATOM 692 C CA . ASN A 1 94 ? -11.662 -8.674 -34.054 1.00 31.23 94 ASN A CA 1
ATOM 693 C C . ASN A 1 94 ? -12.000 -7.822 -32.828 1.00 31.23 94 ASN A C 1
ATOM 695 O O . ASN A 1 94 ? -13.152 -7.769 -32.402 1.00 31.23 94 ASN A O 1
ATOM 699 N N . GLY A 1 95 ? -10.969 -7.218 -32.244 1.00 29.67 95 GLY A N 1
ATOM 700 C CA . GLY A 1 95 ? -11.084 -6.393 -31.055 1.00 29.67 95 GLY A CA 1
ATOM 701 C C . GLY A 1 95 ? -11.602 -4.997 -31.369 1.00 29.67 95 GLY A C 1
ATOM 702 O O . GLY A 1 95 ? -11.037 -4.313 -32.216 1.00 29.67 95 GLY A O 1
ATOM 703 N N . ASP A 1 96 ? -12.592 -4.578 -30.589 1.00 29.16 96 ASP A N 1
ATOM 704 C CA . ASP A 1 96 ? -12.877 -3.183 -30.286 1.00 29.16 96 ASP A CA 1
ATOM 705 C C . ASP A 1 96 ? -12.746 -3.007 -28.764 1.00 29.16 96 ASP A C 1
ATOM 707 O O . ASP A 1 96 ? -13.335 -3.743 -27.968 1.00 29.16 96 ASP A O 1
ATOM 711 N N . LEU A 1 97 ? -11.885 -2.074 -28.360 1.00 37.59 97 LEU A N 1
ATOM 712 C CA . LEU A 1 97 ? -11.646 -1.682 -26.970 1.00 37.59 97 LEU A CA 1
ATOM 713 C C . LEU A 1 97 ? -12.865 -0.908 -26.438 1.00 37.59 97 LEU A C 1
ATOM 715 O O . LEU A 1 97 ? -13.300 0.024 -27.115 1.00 37.59 97 LEU A O 1
ATOM 719 N N . PRO A 1 98 ? -13.390 -1.191 -25.230 1.00 32.25 98 PRO A N 1
ATOM 720 C CA . PRO A 1 98 ? -14.434 -0.358 -24.659 1.00 32.25 98 PRO A CA 1
ATOM 721 C C . PRO A 1 98 ? -13.847 0.925 -24.057 1.00 32.25 98 PRO A C 1
ATOM 723 O O . PRO A 1 98 ? -13.045 0.918 -23.121 1.00 32.25 98 PRO A O 1
ATOM 726 N N . GLU A 1 99 ? -14.313 2.026 -24.624 1.00 32.44 99 GLU A N 1
ATOM 727 C CA . GLU A 1 99 ? -14.253 3.411 -24.179 1.00 32.44 99 GLU A CA 1
ATOM 728 C C . GLU A 1 99 ? -15.002 3.586 -22.841 1.00 32.44 99 GLU A C 1
ATOM 730 O O . GLU A 1 99 ? -16.218 3.746 -22.802 1.00 32.44 99 GLU A O 1
ATOM 735 N N . TRP A 1 100 ? -14.285 3.540 -21.713 1.00 33.53 100 TRP A N 1
ATOM 736 C CA . TRP A 1 100 ? -14.804 3.966 -20.404 1.00 33.53 100 TRP A CA 1
ATOM 737 C C . TRP A 1 100 ? -13.925 5.068 -19.812 1.00 33.53 100 TRP A C 1
ATOM 739 O O . TRP A 1 100 ? -13.282 4.904 -18.787 1.00 33.53 100 TRP A O 1
ATOM 749 N N . ALA A 1 101 ? -13.878 6.231 -20.452 1.00 36.16 101 ALA A N 1
ATOM 750 C CA . ALA A 1 101 ? -13.295 7.407 -19.814 1.00 36.16 101 ALA A CA 1
ATOM 751 C C . ALA A 1 101 ? -13.897 8.702 -20.352 1.00 36.16 101 ALA A C 1
ATOM 753 O O . ALA A 1 101 ? -13.152 9.574 -20.761 1.00 36.16 101 ALA A O 1
ATOM 754 N N . GLU A 1 102 ? -15.224 8.834 -20.351 1.00 39.41 102 GLU A N 1
ATOM 755 C CA . GLU A 1 102 ? -15.886 10.145 -20.392 1.00 39.41 102 GLU A CA 1
ATOM 756 C C . GLU A 1 102 ? -17.394 9.976 -20.176 1.00 39.41 102 GLU A C 1
ATOM 758 O O . GLU A 1 102 ? -18.138 9.630 -21.087 1.00 39.41 102 GLU A O 1
ATOM 763 N N . GLN A 1 103 ? -17.860 10.192 -18.944 1.00 33.47 103 GLN A N 1
ATOM 764 C CA . GLN A 1 103 ? -19.264 10.507 -18.675 1.00 33.47 103 GLN A CA 1
ATOM 765 C C . GLN A 1 103 ? -19.391 11.251 -17.337 1.00 33.47 103 GLN A C 1
ATOM 767 O O . GLN A 1 103 ? -19.391 10.677 -16.253 1.00 33.47 103 GLN A O 1
ATOM 772 N N . SER A 1 104 ? -19.416 12.576 -17.474 1.00 33.53 104 SER A N 1
ATOM 773 C CA . SER A 1 104 ? -20.241 13.559 -16.766 1.00 33.53 104 SER A CA 1
ATOM 774 C C . SER A 1 104 ? -20.708 13.234 -15.341 1.00 33.53 104 SER A C 1
ATOM 776 O O . SER A 1 104 ? -21.689 12.525 -15.127 1.00 33.53 104 SER A O 1
ATOM 778 N N . ALA A 1 105 ? -20.099 13.903 -14.361 1.00 33.53 105 ALA A N 1
ATOM 779 C CA . ALA A 1 105 ? -20.697 14.087 -13.042 1.00 33.53 105 ALA A CA 1
ATOM 780 C C . ALA A 1 105 ? -21.939 15.008 -13.131 1.00 33.53 105 ALA A C 1
ATOM 782 O O . ALA A 1 105 ? -21.852 16.076 -13.749 1.00 33.53 105 ALA A O 1
ATOM 783 N N . PRO A 1 106 ? -23.081 14.674 -12.500 1.00 36.34 106 PRO A N 1
ATOM 784 C CA . PRO A 1 106 ? -24.193 15.607 -12.375 1.00 36.34 106 PRO A CA 1
ATOM 785 C C . PRO A 1 106 ? -23.866 16.708 -11.355 1.00 36.34 106 PRO A C 1
ATOM 787 O O . PRO A 1 106 ? -23.465 16.444 -10.221 1.00 36.34 106 PRO A O 1
ATOM 790 N N . GLN A 1 107 ? -24.077 17.965 -11.753 1.00 39.84 107 GLN A N 1
ATOM 791 C CA . GLN A 1 107 ? -24.058 19.120 -10.857 1.00 39.84 107 GLN A CA 1
ATOM 792 C C . GLN A 1 107 ? -25.249 19.038 -9.890 1.00 39.84 107 GLN A C 1
ATOM 794 O O . GLN A 1 107 ? -26.355 19.457 -10.221 1.00 39.84 107 GLN A O 1
ATOM 799 N N . SER A 1 108 ? -25.037 18.514 -8.681 1.00 34.72 108 SER A N 1
ATOM 800 C CA . SER A 1 108 ? -26.013 18.625 -7.594 1.00 34.72 108 SER A CA 1
ATOM 801 C C . SER A 1 108 ? -25.694 19.838 -6.720 1.00 34.72 108 SER A C 1
ATOM 803 O O . SER A 1 108 ? -24.759 19.832 -5.915 1.00 34.72 108 SER A O 1
ATOM 805 N N . SER A 1 109 ? -26.494 20.890 -6.859 1.00 40.44 109 SER A N 1
ATOM 806 C CA . SER A 1 109 ? -26.510 22.042 -5.965 1.00 40.44 109 SER A CA 1
ATOM 807 C C . SER A 1 109 ? -27.189 21.681 -4.637 1.00 40.44 109 SER A C 1
ATOM 809 O O . SER A 1 109 ? -28.378 21.932 -4.453 1.00 40.44 109 SER A O 1
ATOM 811 N N . HIS A 1 110 ? -26.440 21.126 -3.686 1.00 33.06 110 HIS A N 1
ATOM 812 C CA . HIS A 1 110 ? -26.867 21.062 -2.288 1.00 33.06 110 HIS A CA 1
ATOM 813 C C . HIS A 1 110 ? -25.839 21.754 -1.395 1.00 33.06 110 HIS A C 1
ATOM 815 O O . HIS A 1 110 ? -24.693 21.334 -1.266 1.00 33.06 110 HIS A O 1
ATOM 821 N N . ARG A 1 111 ? -26.268 22.862 -0.780 1.00 41.34 111 ARG A N 1
ATOM 822 C CA . ARG A 1 111 ? -25.527 23.555 0.277 1.00 41.34 111 ARG A CA 1
ATOM 823 C C . ARG A 1 111 ? -25.426 22.639 1.504 1.00 41.34 111 ARG A C 1
ATOM 825 O O . ARG A 1 111 ? -26.475 22.230 2.002 1.00 41.34 111 ARG A O 1
ATOM 832 N N . PRO A 1 112 ? -24.234 22.382 2.065 1.00 35.44 112 PRO A N 1
ATOM 833 C CA . PRO A 1 112 ? -24.147 21.731 3.361 1.00 35.44 112 PRO A CA 1
ATOM 834 C C . PRO A 1 112 ? -24.370 22.746 4.489 1.00 35.44 112 PRO A C 1
ATOM 836 O O . PRO A 1 112 ? -23.693 23.775 4.587 1.00 35.44 112 PRO A O 1
ATOM 839 N N . CYS A 1 113 ? -25.313 22.425 5.376 1.00 31.22 113 CYS A N 1
ATOM 840 C CA . CYS A 1 113 ? -25.414 23.019 6.703 1.00 31.22 113 CYS A CA 1
ATOM 841 C C . CYS A 1 113 ? -24.098 22.790 7.460 1.00 31.22 113 CYS A C 1
ATOM 843 O O . CYS A 1 113 ? -23.729 21.655 7.762 1.00 31.22 113 CYS A O 1
ATOM 845 N N . ARG A 1 114 ? -23.395 23.877 7.790 1.00 32.09 114 ARG A N 1
ATOM 846 C CA . ARG A 1 114 ? -22.234 23.852 8.685 1.00 32.09 114 ARG A CA 1
ATOM 847 C C . ARG A 1 114 ? -22.684 23.429 10.086 1.00 32.09 114 ARG A C 1
ATOM 849 O O . ARG A 1 114 ? -23.280 24.228 10.803 1.00 32.09 114 ARG A O 1
ATOM 856 N N . ARG A 1 115 ? -22.359 22.203 10.499 1.00 38.94 115 ARG A N 1
ATOM 857 C CA . ARG A 1 115 ? -22.243 21.861 11.925 1.00 38.94 115 ARG A CA 1
ATOM 858 C C . ARG A 1 115 ? -20.849 22.276 12.420 1.00 38.94 115 ARG A C 1
ATOM 860 O O . ARG A 1 115 ? -19.879 22.079 11.689 1.00 38.94 115 ARG A O 1
ATOM 867 N N . PRO A 1 116 ? -20.721 22.871 13.617 1.00 36.22 116 PRO A N 1
ATOM 868 C CA . PRO A 1 116 ? -19.424 23.253 14.156 1.00 36.22 116 PRO A CA 1
ATOM 869 C C . PRO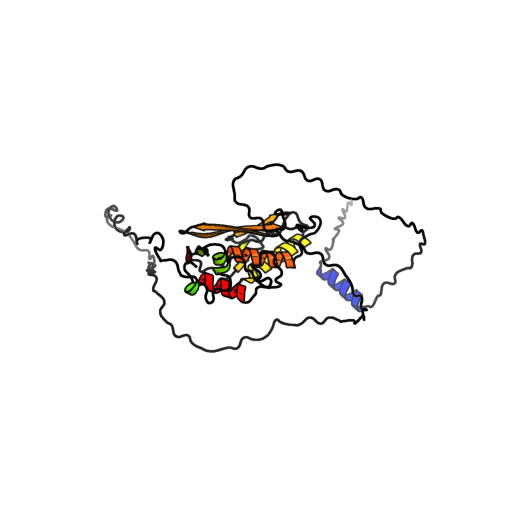 A 1 116 ? -18.681 22.007 14.650 1.00 36.22 116 PRO A C 1
ATOM 871 O O . PRO A 1 116 ? -19.135 21.335 15.572 1.00 36.22 116 PRO A O 1
ATOM 874 N N . GLY A 1 117 ? -17.540 21.704 14.030 1.00 37.28 117 GLY A N 1
ATOM 875 C CA . GLY A 1 117 ? -16.548 20.789 14.594 1.00 37.28 117 GLY A CA 1
ATOM 876 C C . GLY A 1 117 ? -15.856 21.394 15.827 1.00 37.28 117 GLY A C 1
ATOM 877 O O . GLY A 1 117 ? -15.954 22.609 16.055 1.00 37.28 117 GLY A O 1
ATOM 878 N N . PRO A 1 118 ? -15.161 20.573 16.634 1.00 33.72 118 PRO A N 1
ATOM 879 C CA . PRO A 1 118 ? -14.486 21.027 17.842 1.00 33.72 118 PRO A CA 1
ATOM 880 C C . PRO A 1 118 ? -13.398 22.045 17.486 1.00 33.72 118 PRO A C 1
ATOM 882 O O . PRO A 1 118 ? -12.555 21.828 16.615 1.00 33.72 118 PRO A O 1
ATOM 885 N N . ARG A 1 119 ? -13.461 23.204 18.146 1.00 31.97 119 ARG A N 1
ATOM 886 C CA . ARG A 1 119 ? -12.514 24.304 17.972 1.00 31.97 119 ARG A CA 1
ATOM 887 C C . ARG A 1 119 ? -11.156 23.891 18.535 1.00 31.97 119 ARG A C 1
ATOM 889 O O . ARG A 1 119 ? -10.954 23.935 19.743 1.00 31.97 119 ARG A O 1
ATOM 896 N N . TRP A 1 120 ? -10.214 23.567 17.660 1.00 31.84 120 TRP A N 1
ATOM 897 C CA . TRP A 1 120 ? -8.799 23.621 18.003 1.00 31.84 120 TRP A CA 1
ATOM 898 C C . TRP A 1 120 ? -8.399 25.092 18.156 1.00 31.84 120 TRP A C 1
ATOM 900 O O . TRP A 1 120 ? -8.567 25.900 17.239 1.00 31.84 120 TRP A O 1
ATOM 910 N N . CYS A 1 121 ? -7.932 25.458 19.349 1.00 30.98 121 CYS A N 1
ATOM 911 C CA . CYS A 1 121 ? -7.453 26.796 19.680 1.00 30.98 121 CYS A CA 1
ATOM 912 C C . CYS A 1 121 ? -6.199 27.145 18.867 1.00 30.98 121 CYS A C 1
ATOM 914 O O . CYS A 1 121 ? -5.078 26.982 19.338 1.00 30.98 121 CYS A O 1
ATOM 916 N N . VAL A 1 122 ? -6.377 27.692 17.666 1.00 36.75 122 VAL A N 1
ATOM 917 C CA . VAL A 1 122 ? -5.308 28.390 16.945 1.00 36.75 122 VAL A CA 1
ATOM 918 C C . VAL A 1 122 ? -5.437 29.877 17.265 1.00 36.75 122 VAL A C 1
ATOM 920 O O . VAL A 1 122 ? -6.357 30.549 16.798 1.00 36.75 122 VAL A O 1
ATOM 923 N N . ARG A 1 123 ? -4.538 30.413 18.102 1.00 32.25 123 ARG A N 1
ATOM 924 C CA . ARG A 1 123 ? -4.438 31.869 18.290 1.00 32.25 123 ARG A CA 1
ATOM 925 C C . ARG A 1 123 ? -3.771 32.479 17.050 1.00 32.25 123 ARG A C 1
ATOM 927 O O . ARG A 1 123 ? -2.694 32.020 16.674 1.00 32.25 123 ARG A O 1
ATOM 934 N N . PRO A 1 124 ? -4.345 33.525 16.435 1.00 33.81 124 PRO A N 1
ATOM 935 C CA . PRO A 1 124 ? -3.687 34.228 15.344 1.00 33.81 124 PRO A CA 1
ATOM 936 C C . PRO A 1 124 ? -2.473 35.007 15.869 1.00 33.81 124 PRO A C 1
ATOM 938 O O . PRO A 1 124 ? -2.574 35.780 16.823 1.00 33.81 124 PRO A O 1
ATOM 941 N N . VAL A 1 125 ? -1.320 34.819 15.225 1.00 39.91 125 VAL A N 1
ATOM 942 C CA . VAL A 1 125 ? -0.156 35.700 15.377 1.00 39.91 125 VAL A CA 1
ATOM 943 C C . VAL A 1 125 ? -0.450 36.980 14.599 1.00 39.91 125 VAL A C 1
ATOM 945 O O . VAL A 1 125 ? -0.555 36.968 13.373 1.00 39.91 125 VAL A O 1
ATOM 948 N N . ALA A 1 126 ? -0.614 38.092 15.313 1.00 36.97 126 ALA A N 1
ATOM 949 C CA . ALA A 1 126 ? -0.771 39.406 14.707 1.00 36.97 126 ALA A CA 1
ATOM 950 C C . ALA A 1 126 ? 0.516 39.802 13.960 1.00 36.97 126 ALA A C 1
ATOM 952 O O . ALA A 1 126 ? 1.586 39.911 14.559 1.00 36.97 126 ALA A O 1
ATOM 953 N N . ARG A 1 127 ? 0.406 40.048 12.649 1.00 39.12 127 ARG A N 1
ATOM 954 C CA . ARG A 1 127 ? 1.434 40.741 11.861 1.00 39.12 127 ARG A CA 1
ATOM 955 C C . ARG A 1 127 ? 1.446 42.216 12.271 1.00 39.12 127 ARG A C 1
ATOM 957 O O . ARG A 1 127 ? 0.532 42.952 11.913 1.00 39.12 127 ARG A O 1
ATOM 964 N N . GLN A 1 128 ? 2.471 42.654 12.999 1.00 41.53 128 GLN A N 1
ATOM 965 C CA . GLN A 1 128 ? 2.761 44.080 13.163 1.00 41.53 128 GLN A CA 1
ATOM 966 C C . GLN A 1 128 ? 3.635 44.553 11.999 1.00 41.53 128 GLN A C 1
ATOM 968 O O . GLN A 1 128 ? 4.739 44.054 11.781 1.00 41.53 128 GLN A O 1
ATOM 973 N N . GLY A 1 129 ? 3.096 45.497 11.226 1.00 37.59 129 GLY A N 1
ATOM 974 C CA . GLY A 1 129 ? 3.805 46.190 10.160 1.00 37.59 129 GLY A CA 1
ATOM 975 C C . GLY A 1 129 ? 4.879 47.119 10.720 1.00 37.59 129 GLY A C 1
ATOM 976 O O . GLY A 1 129 ? 4.641 47.867 11.665 1.00 37.59 129 GLY A O 1
ATOM 977 N N . TRP A 1 130 ? 6.058 47.078 10.108 1.00 37.69 130 TRP A N 1
ATOM 978 C CA . TRP A 1 130 ? 7.143 48.016 10.361 1.00 37.69 130 TRP A CA 1
ATOM 979 C C . TRP A 1 130 ? 6.899 49.317 9.585 1.00 37.69 130 TRP A C 1
ATOM 981 O O . TRP A 1 130 ? 6.811 49.305 8.358 1.00 37.69 130 TRP A O 1
ATOM 991 N N . ARG A 1 131 ? 6.828 50.450 10.292 1.00 46.62 131 ARG A N 1
ATOM 992 C CA . ARG A 1 131 ? 7.076 51.788 9.735 1.00 46.62 131 ARG A CA 1
ATOM 993 C C . ARG A 1 131 ? 8.315 52.373 10.407 1.00 46.62 131 ARG A C 1
ATOM 995 O O . ARG A 1 131 ? 8.485 52.257 11.616 1.00 46.62 131 ARG A O 1
ATOM 1002 N N . ALA A 1 132 ? 9.173 52.978 9.593 1.00 48.78 132 ALA A N 1
ATOM 1003 C CA . ALA A 1 132 ? 10.388 53.666 10.004 1.00 48.78 132 ALA A CA 1
ATOM 1004 C C . ALA A 1 132 ? 10.080 55.024 10.664 1.00 48.78 132 ALA A C 1
ATOM 1006 O O . ALA A 1 132 ? 9.184 55.735 10.210 1.00 48.78 132 ALA A O 1
ATOM 1007 N N . GLY A 1 133 ? 10.862 55.405 11.682 1.00 43.88 133 GLY A N 1
ATOM 1008 C CA . GLY A 1 133 ? 10.840 56.758 12.248 1.00 43.88 133 GLY A CA 1
ATOM 1009 C C . GLY A 1 133 ? 11.581 56.932 13.583 1.00 43.88 133 GLY A C 1
ATOM 1010 O O . GLY A 1 133 ? 11.037 56.621 14.628 1.00 43.88 133 GLY A O 1
ATOM 1011 N N . HIS A 1 134 ? 12.805 57.466 13.500 1.00 41.53 134 HIS A N 1
ATOM 1012 C CA . HIS A 1 134 ? 13.517 58.377 14.422 1.00 41.53 134 HIS A CA 1
ATOM 1013 C C . HIS A 1 134 ? 13.657 58.151 15.954 1.00 41.53 134 HIS A C 1
ATOM 1015 O O . HIS A 1 134 ? 12.710 58.200 16.722 1.00 41.53 134 HIS A O 1
ATOM 1021 N N . ARG A 1 135 ? 14.948 58.110 16.350 1.00 46.91 135 ARG A N 1
ATOM 1022 C CA . ARG A 1 135 ? 15.668 58.716 17.503 1.00 46.91 135 ARG A CA 1
ATOM 1023 C C . ARG A 1 135 ? 15.008 58.797 18.896 1.00 46.91 135 ARG A C 1
ATOM 1025 O O . ARG A 1 135 ? 14.145 59.627 19.134 1.00 46.91 135 ARG A O 1
ATOM 1032 N N . GLY A 1 136 ? 15.716 58.185 19.854 1.00 42.44 136 GLY A N 1
ATOM 1033 C CA . GLY A 1 136 ? 16.025 58.791 21.158 1.00 42.44 136 GLY A CA 1
ATOM 1034 C C . GLY A 1 136 ? 15.325 58.168 22.367 1.00 42.44 136 GLY A C 1
ATOM 1035 O O . GLY A 1 136 ? 14.107 58.189 22.450 1.00 42.44 136 GLY A O 1
ATOM 1036 N N . GLY A 1 137 ? 16.114 57.706 23.344 1.00 39.69 137 GLY A N 1
ATOM 1037 C CA . GLY A 1 137 ? 15.660 57.573 24.734 1.00 39.69 137 GLY A CA 1
ATOM 1038 C C . GLY A 1 137 ? 15.636 56.157 25.318 1.00 39.69 137 GLY A C 1
ATOM 1039 O O . GLY A 1 137 ? 14.764 55.362 25.008 1.00 39.69 137 GLY A O 1
ATOM 1040 N N . LEU A 1 138 ? 16.595 55.916 26.220 1.00 42.12 138 LEU A N 1
ATOM 1041 C CA . LEU A 1 138 ? 16.518 55.114 27.454 1.00 42.12 138 LEU A CA 1
ATOM 1042 C C . LEU A 1 138 ? 15.986 53.665 27.376 1.00 42.12 138 LEU A C 1
ATOM 1044 O O . LEU A 1 138 ? 14.796 53.386 27.289 1.00 42.12 138 LEU A O 1
ATOM 1048 N N . ARG A 1 139 ? 16.930 52.726 27.537 1.00 53.38 139 ARG A N 1
ATOM 1049 C CA . ARG A 1 139 ? 16.712 51.285 27.735 1.00 53.38 139 ARG A CA 1
ATOM 1050 C C . ARG A 1 139 ? 16.079 50.983 29.104 1.00 53.38 139 ARG A C 1
ATOM 1052 O O . ARG A 1 139 ? 16.681 51.353 30.112 1.00 53.38 139 ARG A O 1
ATOM 1059 N N . PRO A 1 140 ? 15.022 50.155 29.174 1.00 45.78 140 PRO A N 1
ATOM 1060 C CA . PRO A 1 140 ? 14.750 49.323 30.338 1.00 45.78 140 PRO A CA 1
ATOM 1061 C C . PRO A 1 140 ? 15.395 47.939 30.180 1.00 45.78 140 PRO A C 1
ATOM 1063 O O . PRO A 1 140 ? 15.558 47.412 29.076 1.00 45.78 140 PRO A O 1
ATOM 1066 N N . ARG A 1 141 ? 15.795 47.368 31.317 1.00 46.97 141 ARG A N 1
ATOM 1067 C CA . ARG A 1 141 ? 16.481 46.081 31.452 1.00 46.97 141 ARG A CA 1
ATOM 1068 C C . ARG A 1 141 ? 15.609 44.926 30.949 1.00 46.97 141 ARG A C 1
ATOM 1070 O O . ARG A 1 141 ? 14.452 44.776 31.319 1.00 46.97 141 ARG A O 1
ATOM 1077 N N . ARG A 1 142 ? 16.223 44.107 30.100 1.00 51.06 142 ARG A N 1
ATOM 1078 C CA . ARG A 1 142 ? 15.680 42.930 29.423 1.00 51.06 142 ARG A CA 1
ATOM 1079 C C . ARG A 1 142 ? 16.066 41.694 30.247 1.00 51.06 142 ARG A C 1
ATOM 1081 O O . ARG A 1 142 ? 17.068 41.068 29.923 1.00 51.06 142 ARG A O 1
ATOM 1088 N N . ALA A 1 143 ? 15.351 41.418 31.341 1.00 48.69 143 ALA A N 1
ATOM 1089 C CA . ALA A 1 143 ? 15.646 40.257 32.195 1.00 48.69 143 ALA A CA 1
ATOM 1090 C C . ALA A 1 143 ? 14.418 39.454 32.676 1.00 48.69 143 ALA A C 1
ATOM 1092 O O . ALA A 1 143 ? 14.538 38.243 32.776 1.00 48.69 143 ALA A O 1
ATOM 1093 N N . ASP A 1 144 ? 13.225 40.038 32.837 1.00 45.12 144 ASP A N 1
ATOM 1094 C CA . ASP A 1 144 ? 12.142 39.342 33.572 1.00 45.12 144 ASP A CA 1
ATOM 1095 C C . ASP A 1 144 ? 10.906 38.935 32.745 1.00 45.12 144 ASP A C 1
ATOM 1097 O O . ASP A 1 144 ? 9.823 38.756 33.287 1.00 45.12 144 ASP A O 1
ATOM 1101 N N . MET A 1 145 ? 11.023 38.757 31.422 1.00 42.62 145 MET A N 1
ATOM 1102 C CA . MET A 1 145 ? 9.861 38.438 30.561 1.00 42.62 145 MET A CA 1
ATOM 1103 C C . MET A 1 145 ? 9.964 37.096 29.811 1.00 42.62 145 MET A C 1
ATOM 1105 O O . MET A 1 145 ? 9.336 36.915 28.768 1.00 42.62 145 MET A O 1
ATOM 1109 N N . LEU A 1 146 ? 10.757 36.152 30.337 1.00 49.56 146 LEU A N 1
ATOM 1110 C CA . LEU A 1 146 ? 10.908 34.788 29.796 1.00 49.56 146 LEU A CA 1
ATOM 1111 C C . LEU A 1 146 ? 10.437 33.665 30.744 1.00 49.56 146 LEU A C 1
ATOM 1113 O O . LEU A 1 146 ? 10.528 32.505 30.367 1.00 49.56 146 LEU A O 1
ATOM 1117 N N . ALA A 1 147 ? 9.885 33.973 31.923 1.00 47.25 147 ALA A N 1
ATOM 1118 C CA . ALA A 1 147 ? 9.591 32.954 32.944 1.00 47.25 147 ALA A CA 1
ATOM 1119 C C . ALA A 1 147 ? 8.118 32.486 33.048 1.00 47.25 147 ALA A C 1
ATOM 1121 O O . ALA A 1 147 ? 7.835 31.590 33.831 1.00 47.25 147 ALA A O 1
ATOM 1122 N N . GLU A 1 148 ? 7.164 33.025 32.274 1.00 43.00 148 GLU A N 1
ATOM 1123 C CA . GLU A 1 148 ? 5.726 32.706 32.469 1.00 43.00 148 GLU A CA 1
ATOM 1124 C C . GLU A 1 148 ? 4.992 32.126 31.248 1.00 43.00 148 GLU A C 1
ATOM 1126 O O . GLU A 1 148 ? 3.760 32.004 31.248 1.00 43.00 148 GLU A O 1
ATOM 1131 N N . ARG A 1 149 ? 5.718 31.729 30.196 1.00 47.00 149 ARG A N 1
ATOM 1132 C CA . ARG A 1 149 ? 5.109 31.177 28.970 1.00 47.00 149 ARG A CA 1
ATOM 1133 C C . ARG A 1 149 ? 5.228 29.662 28.799 1.00 47.00 149 ARG A C 1
ATOM 1135 O O . ARG A 1 149 ? 4.812 29.154 27.764 1.00 47.00 149 ARG A O 1
ATOM 1142 N N . GLU A 1 150 ? 5.672 28.959 29.836 1.00 49.56 150 GLU A N 1
ATOM 1143 C CA . GLU A 1 150 ? 5.678 27.492 29.926 1.00 49.56 150 GLU A CA 1
ATOM 1144 C C . GLU A 1 150 ? 4.581 26.969 30.866 1.00 49.56 150 GLU A C 1
ATOM 1146 O O . GLU A 1 150 ? 4.773 26.033 31.635 1.00 49.56 150 GLU A O 1
ATOM 1151 N N . ARG A 1 151 ? 3.372 27.541 30.796 1.00 51.16 151 ARG A N 1
ATOM 1152 C CA . ARG A 1 151 ? 2.182 26.794 31.228 1.00 51.16 151 ARG A CA 1
ATOM 1153 C C . ARG A 1 151 ? 1.914 25.721 30.178 1.00 51.16 151 ARG A C 1
ATOM 1155 O O . ARG A 1 151 ? 1.125 25.924 29.257 1.00 51.16 151 ARG A O 1
ATOM 1162 N N . GLY A 1 152 ? 2.671 24.630 30.295 1.00 45.41 152 GLY A N 1
ATOM 1163 C CA . GLY A 1 152 ? 2.536 23.427 29.493 1.00 45.41 152 GLY A CA 1
ATOM 1164 C C . GLY A 1 152 ? 1.079 22.995 29.484 1.00 45.41 152 GLY A C 1
ATOM 1165 O O . GLY A 1 152 ? 0.480 22.755 30.532 1.00 45.41 152 GLY A O 1
ATOM 1166 N N . CYS A 1 153 ? 0.492 22.932 28.292 1.00 44.72 153 CYS A N 1
ATOM 1167 C CA . CYS A 1 153 ? -0.699 22.119 28.126 1.00 44.72 153 CYS A CA 1
ATOM 1168 C C . CYS A 1 153 ? -0.274 20.696 28.504 1.00 44.72 153 CYS A C 1
ATOM 1170 O O . CYS A 1 153 ? 0.752 20.253 27.981 1.00 44.72 153 CYS A O 1
ATOM 1172 N N . PRO A 1 154 ? -0.975 20.002 29.417 1.00 50.50 154 PRO A N 1
ATOM 1173 C CA . PRO A 1 154 ? -0.670 18.611 29.693 1.00 50.50 154 PRO A CA 1
ATOM 1174 C C . PRO A 1 154 ? -0.761 17.872 28.361 1.00 50.50 154 PRO A C 1
ATOM 1176 O O . PRO A 1 154 ? -1.836 17.740 27.777 1.00 50.50 154 PRO A O 1
ATOM 1179 N N . HIS A 1 155 ? 0.391 17.469 27.831 1.00 52.91 155 HIS A N 1
ATOM 1180 C CA . HIS A 1 155 ? 0.444 16.504 26.755 1.00 52.91 155 HIS A CA 1
ATOM 1181 C C . HIS A 1 155 ? -0.123 15.228 27.360 1.00 52.91 155 HIS A C 1
ATOM 1183 O O . HIS A 1 155 ? 0.577 14.555 28.111 1.00 52.91 155 HIS A O 1
ATOM 1189 N N . GLY A 1 156 ? -1.414 14.976 27.120 1.00 48.72 156 GLY A N 1
ATOM 1190 C CA . GLY A 1 156 ? -2.090 13.742 27.499 1.00 48.72 156 GLY A CA 1
ATOM 1191 C C . GLY A 1 156 ? -1.273 12.580 26.957 1.00 48.72 156 GLY A C 1
ATOM 1192 O O . GLY A 1 156 ? -1.262 12.310 25.757 1.00 48.72 156 GLY A O 1
ATOM 1193 N N . SER A 1 157 ? -0.482 11.991 27.842 1.00 52.56 157 SER A N 1
ATOM 1194 C CA . SER A 1 157 ? 0.450 10.923 27.555 1.00 52.56 157 SER A CA 1
ATOM 1195 C C . SER A 1 157 ? -0.351 9.642 27.431 1.00 52.56 157 SER A C 1
ATOM 1197 O O . SER A 1 157 ? -0.645 9.026 28.444 1.00 52.56 157 SER A O 1
ATOM 1199 N N . GLY A 1 158 ? -0.701 9.261 26.205 1.00 54.03 158 GLY A N 1
ATOM 1200 C CA . GLY A 1 158 ? -1.417 8.016 25.952 1.00 54.03 158 GLY A CA 1
ATOM 1201 C C . GLY A 1 158 ? -2.868 8.101 26.406 1.00 54.03 158 GLY A C 1
ATOM 1202 O O . GLY A 1 158 ? -3.192 8.360 27.557 1.00 54.03 158 GLY A O 1
ATOM 1203 N N . THR A 1 159 ? -3.770 7.928 25.462 1.00 57.16 159 THR A N 1
ATOM 1204 C CA . THR A 1 159 ? -5.186 7.782 25.750 1.00 57.16 159 THR A CA 1
ATOM 1205 C C . THR A 1 159 ? -5.384 6.533 26.613 1.00 57.16 159 THR A C 1
ATOM 1207 O O . THR A 1 159 ? -5.333 5.426 26.085 1.00 57.16 159 THR A O 1
ATOM 1210 N N . ASP A 1 160 ? -5.657 6.708 27.909 1.00 73.38 160 ASP A N 1
ATOM 1211 C CA . ASP A 1 160 ? -6.316 5.715 28.782 1.00 73.38 160 ASP A CA 1
ATOM 1212 C C . ASP A 1 160 ? -7.779 5.477 28.331 1.00 73.38 160 ASP A C 1
ATOM 1214 O O . ASP A 1 160 ? -8.701 5.332 29.134 1.00 73.38 160 ASP A O 1
ATOM 1218 N N . GLU A 1 161 ? -8.034 5.515 27.023 1.00 85.69 161 GLU A N 1
ATOM 1219 C CA . GLU A 1 161 ? -9.345 5.217 26.477 1.00 85.69 161 GLU A CA 1
ATOM 1220 C C . GLU A 1 161 ? -9.504 3.692 26.498 1.00 85.69 161 GLU A C 1
ATOM 1222 O O . GLU A 1 161 ? -8.604 2.981 26.038 1.00 85.69 161 GLU A O 1
ATOM 1227 N N . PRO A 1 162 ? -10.593 3.166 27.083 1.00 92.38 162 PRO A N 1
ATOM 1228 C CA . PRO A 1 162 ? -10.782 1.728 27.173 1.00 92.38 162 PRO A CA 1
ATOM 1229 C C . PRO A 1 162 ? -10.819 1.107 25.767 1.00 92.38 162 PRO A C 1
ATOM 1231 O O . PRO A 1 162 ? -11.339 1.741 24.841 1.00 92.38 162 PRO A O 1
ATOM 1234 N N . PRO A 1 163 ? -10.312 -0.129 25.595 1.00 95.44 163 PRO A N 1
ATOM 1235 C CA . PRO A 1 163 ? -10.399 -0.833 24.324 1.00 95.44 163 PRO A CA 1
ATOM 1236 C C . PRO A 1 163 ? -11.838 -0.890 23.802 1.00 95.44 163 PRO A C 1
ATOM 1238 O O . PRO A 1 163 ? -12.796 -1.067 24.561 1.00 95.44 163 PRO A O 1
ATOM 1241 N N . LEU A 1 164 ? -11.998 -0.749 22.488 1.00 96.56 164 LEU A N 1
ATOM 1242 C CA . LEU A 1 164 ? -13.291 -0.913 21.838 1.00 96.56 164 LEU A CA 1
ATOM 1243 C C . LEU A 1 164 ? -13.608 -2.399 21.681 1.00 96.56 164 LEU A C 1
ATOM 1245 O O . LEU A 1 164 ? -12.748 -3.196 21.320 1.00 96.56 164 LEU A O 1
ATOM 1249 N N . SER A 1 165 ? -14.872 -2.774 21.859 1.00 97.00 165 SER A N 1
ATOM 1250 C CA . SER A 1 165 ? -15.304 -4.129 21.519 1.00 97.00 165 SER A CA 1
ATOM 1251 C C . SER A 1 165 ? -15.364 -4.327 20.001 1.00 97.00 165 SER A C 1
ATOM 1253 O O . SER A 1 165 ? -15.761 -3.424 19.251 1.00 97.00 165 SER A O 1
ATOM 1255 N N . ALA A 1 166 ? -15.064 -5.538 19.533 1.00 95.88 166 ALA A N 1
ATOM 1256 C CA . ALA A 1 166 ? -15.131 -5.901 18.121 1.00 95.88 166 ALA A CA 1
ATOM 1257 C C . ALA A 1 166 ? -16.538 -5.684 17.544 1.00 95.88 166 ALA A C 1
ATOM 1259 O O . ALA A 1 166 ? -16.707 -5.195 16.428 1.00 95.88 166 ALA A O 1
ATOM 1260 N N . THR A 1 167 ? -17.583 -5.951 18.330 1.00 95.00 167 THR A N 1
ATOM 1261 C CA . THR A 1 167 ? -18.977 -5.699 17.917 1.00 95.00 167 THR A CA 1
ATOM 1262 C C . THR A 1 167 ? -19.267 -4.228 17.588 1.00 95.00 167 THR A C 1
ATOM 1264 O O . THR A 1 167 ? -20.167 -3.950 16.787 1.00 95.00 167 THR A O 1
ATOM 1267 N N . THR A 1 168 ? -18.500 -3.300 18.170 1.00 95.06 168 THR A N 1
ATOM 1268 C CA . THR A 1 168 ? -18.591 -1.856 17.927 1.00 95.06 168 THR A CA 1
ATOM 1269 C C . THR A 1 168 ? -17.700 -1.441 16.759 1.00 95.06 168 THR A C 1
ATOM 1271 O O . THR A 1 168 ? -18.178 -0.799 15.825 1.00 95.06 168 THR A O 1
ATOM 1274 N N . ALA A 1 169 ? -16.424 -1.833 16.778 1.00 94.88 169 ALA A N 1
ATOM 1275 C CA . ALA A 1 169 ? -15.445 -1.388 15.787 1.00 94.88 169 ALA A CA 1
ATOM 1276 C C . ALA A 1 169 ? -15.574 -2.101 14.425 1.00 94.88 169 ALA A C 1
ATOM 1278 O O . ALA A 1 169 ? -15.328 -1.499 13.381 1.00 94.88 169 ALA A O 1
ATOM 1279 N N . CYS A 1 170 ? -15.993 -3.370 14.407 1.00 95.19 170 CYS A N 1
ATOM 1280 C CA . CYS A 1 170 ? -15.900 -4.235 13.227 1.00 95.19 170 CYS A CA 1
ATOM 1281 C C . CYS A 1 170 ? -17.202 -4.341 12.421 1.00 95.19 170 CYS A C 1
ATOM 1283 O O . CYS A 1 170 ? -17.163 -4.813 11.287 1.00 95.19 170 CYS A O 1
ATOM 1285 N N . ARG A 1 171 ? -18.351 -3.885 12.953 1.00 90.75 171 ARG A N 1
ATOM 1286 C CA . ARG A 1 171 ? -19.691 -4.086 12.351 1.00 90.75 171 ARG A CA 1
ATOM 1287 C C . ARG A 1 171 ? -19.793 -3.635 10.885 1.00 90.75 171 ARG A C 1
ATOM 1289 O O . ARG A 1 171 ? -20.608 -4.175 10.153 1.00 90.75 171 ARG A O 1
ATOM 1296 N N . ASN A 1 172 ? -18.961 -2.685 10.457 1.00 91.25 172 ASN A N 1
ATOM 1297 C CA . ASN A 1 172 ? -18.826 -2.255 9.060 1.00 91.25 172 ASN A CA 1
ATOM 1298 C C . ASN A 1 172 ? -17.355 -2.046 8.651 1.00 91.25 172 ASN A C 1
ATOM 1300 O O . ASN A 1 172 ? -17.072 -1.314 7.706 1.00 91.25 172 ASN A O 1
ATOM 1304 N N . GLY A 1 173 ? -16.424 -2.677 9.372 1.00 92.62 173 GLY A N 1
ATOM 1305 C CA . GLY A 1 173 ? -14.985 -2.431 9.267 1.00 92.62 173 GLY A CA 1
ATOM 1306 C C . GLY A 1 173 ? -14.304 -3.067 8.055 1.00 92.62 173 GLY A C 1
ATOM 1307 O O . GLY A 1 173 ? -13.084 -3.009 7.958 1.00 92.62 173 GLY A O 1
ATOM 1308 N N . GLY A 1 174 ? -15.048 -3.736 7.168 1.00 94.81 174 GLY A N 1
ATOM 1309 C CA . GLY A 1 174 ? -14.453 -4.609 6.156 1.00 94.81 174 GLY A CA 1
ATOM 1310 C C . GLY A 1 174 ? -13.640 -5.720 6.826 1.00 94.81 174 GLY A C 1
ATOM 1311 O O . GLY A 1 174 ? -14.182 -6.454 7.647 1.00 94.81 174 GLY A O 1
ATOM 1312 N N . TYR A 1 175 ? -12.353 -5.828 6.498 1.00 97.12 175 TYR A N 1
ATOM 1313 C CA . TYR A 1 175 ? -11.429 -6.780 7.130 1.00 97.12 175 TYR A CA 1
ATOM 1314 C C . TYR A 1 175 ? -10.533 -6.134 8.207 1.00 97.12 175 TYR A C 1
ATOM 1316 O O . TYR A 1 175 ? -9.549 -6.739 8.620 1.00 97.12 175 TYR A O 1
ATOM 1324 N N . LEU A 1 176 ? -10.880 -4.946 8.728 1.00 96.56 176 LEU A N 1
ATOM 1325 C CA . LEU A 1 176 ? -10.112 -4.246 9.779 1.00 96.56 176 LEU A CA 1
ATOM 1326 C C . LEU A 1 176 ? -9.805 -5.133 10.995 1.00 96.56 176 LEU A C 1
ATOM 1328 O O . LEU A 1 176 ? -8.765 -5.000 11.628 1.00 96.56 176 LEU A O 1
ATOM 1332 N N . CYS A 1 177 ? -10.727 -6.041 11.304 1.00 96.44 177 CYS A N 1
ATOM 1333 C CA . CYS A 1 177 ? -10.662 -6.939 12.446 1.00 96.44 177 CYS A CA 1
ATOM 1334 C C . CYS A 1 177 ? -10.308 -8.377 12.068 1.00 96.44 177 CYS A C 1
ATOM 1336 O O . CYS A 1 177 ? -10.537 -9.279 12.870 1.00 96.44 177 CYS A O 1
ATOM 1338 N N . ALA A 1 178 ? -9.787 -8.619 10.862 1.00 95.00 178 ALA A N 1
ATOM 1339 C CA . ALA A 1 178 ? -9.466 -9.970 10.419 1.00 95.00 178 ALA A CA 1
ATOM 1340 C C . ALA A 1 178 ? -8.525 -10.673 11.412 1.00 95.00 178 ALA A C 1
ATOM 1342 O O . ALA A 1 178 ? -8.761 -11.824 11.782 1.00 95.00 178 ALA A O 1
ATOM 1343 N N . ASP A 1 179 ? -7.526 -9.969 11.934 1.00 94.50 179 ASP A N 1
ATOM 1344 C CA . ASP A 1 179 ? -6.565 -10.554 12.869 1.00 94.50 179 ASP A CA 1
ATOM 1345 C C . ASP A 1 179 ? -7.168 -10.874 14.250 1.00 94.50 179 ASP A C 1
ATOM 1347 O O . ASP A 1 179 ? -6.644 -11.733 14.952 1.00 94.50 179 ASP A O 1
ATOM 1351 N N . LEU A 1 180 ? -8.324 -10.306 14.628 1.00 94.69 180 LEU A N 1
ATOM 1352 C CA . LEU A 1 180 ? -8.989 -10.642 15.900 1.00 94.69 180 LEU A CA 1
ATOM 1353 C C . LEU A 1 180 ? -9.520 -12.078 15.969 1.00 94.69 180 LEU A C 1
ATOM 1355 O O . LEU A 1 180 ? -9.970 -12.519 17.022 1.00 94.69 180 LEU A O 1
ATOM 1359 N N . GLU A 1 181 ? -9.500 -12.832 14.876 1.00 90.88 181 GLU A N 1
ATOM 1360 C CA . GLU A 1 181 ? -9.784 -14.271 14.915 1.00 90.88 181 GLU A CA 1
ATOM 1361 C C . GLU A 1 181 ? -8.595 -15.081 15.449 1.00 90.88 181 GLU A C 1
ATOM 1363 O O . GLU A 1 181 ? -8.786 -16.157 16.008 1.00 90.88 181 GLU A O 1
ATOM 1368 N N . THR A 1 182 ? -7.369 -14.570 15.295 1.00 93.12 182 THR A N 1
ATOM 1369 C CA . THR A 1 182 ? -6.133 -15.257 15.700 1.00 93.12 182 THR A CA 1
ATOM 1370 C C . THR A 1 182 ? -5.523 -14.665 16.965 1.00 93.12 182 THR A C 1
ATOM 1372 O O . THR A 1 182 ? -4.855 -15.383 17.708 1.00 93.12 182 THR A O 1
ATOM 1375 N N . VAL A 1 183 ? -5.779 -13.385 17.241 1.00 95.12 183 VAL A N 1
ATOM 1376 C CA . VAL A 1 183 ? -5.373 -12.695 18.470 1.00 95.12 183 VAL A CA 1
ATOM 1377 C C . VAL A 1 183 ? -6.592 -12.135 19.202 1.00 95.12 183 VAL A C 1
ATOM 1379 O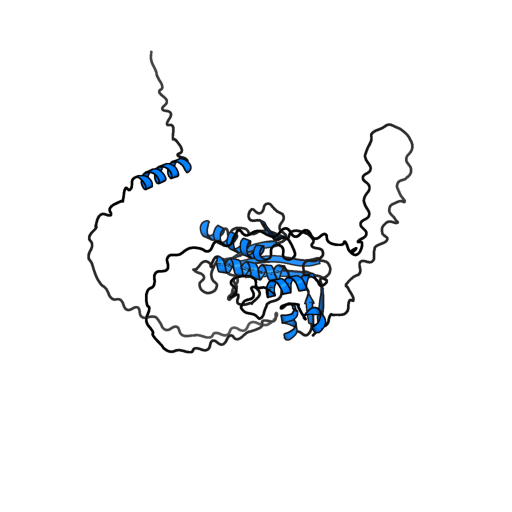 O . VAL A 1 183 ? -7.601 -11.823 18.582 1.00 95.12 183 VAL A O 1
ATOM 1382 N N . ASP A 1 184 ? -6.525 -11.994 20.526 1.00 95.94 184 ASP A N 1
ATOM 1383 C CA . ASP A 1 184 ? -7.664 -11.479 21.313 1.00 95.94 184 ASP A CA 1
ATOM 1384 C C . ASP A 1 184 ? -7.775 -9.948 21.281 1.00 95.94 184 ASP A C 1
ATOM 1386 O O . ASP A 1 184 ? -8.804 -9.384 21.654 1.00 95.94 184 ASP A O 1
ATOM 1390 N N . ARG A 1 185 ? -6.708 -9.276 20.835 1.00 96.50 185 ARG A N 1
ATOM 1391 C CA . ARG A 1 185 ? -6.608 -7.822 20.777 1.00 96.50 185 ARG A CA 1
ATOM 1392 C C . ARG A 1 185 ? -5.733 -7.375 19.619 1.00 96.50 185 ARG A C 1
ATOM 1394 O O . ARG A 1 185 ? -4.645 -7.912 19.419 1.00 96.50 185 ARG A O 1
ATOM 1401 N N . ILE A 1 186 ? -6.178 -6.338 18.921 1.00 96.75 186 ILE A N 1
ATOM 1402 C CA . ILE A 1 186 ? -5.394 -5.625 17.911 1.00 96.75 186 ILE A CA 1
ATOM 1403 C C . ILE A 1 186 ? -5.264 -4.157 18.293 1.00 96.75 186 ILE A C 1
ATOM 1405 O O . ILE A 1 186 ? -6.094 -3.608 19.014 1.00 96.75 186 ILE A O 1
ATOM 1409 N N . ARG A 1 187 ? -4.223 -3.512 17.772 1.00 96.56 187 ARG A N 1
ATOM 1410 C CA . ARG A 1 187 ? -4.032 -2.068 17.873 1.00 96.56 187 ARG A CA 1
ATOM 1411 C C . ARG A 1 187 ? -4.002 -1.474 16.479 1.00 96.56 187 ARG A C 1
ATOM 1413 O O . ARG A 1 187 ? -3.195 -1.902 15.655 1.00 96.56 187 ARG A O 1
ATOM 1420 N N . LEU A 1 188 ? -4.848 -0.481 16.237 1.00 96.12 188 LEU A N 1
ATOM 1421 C CA . LEU A 1 188 ? -4.881 0.217 14.961 1.00 96.12 188 LEU A CA 1
ATOM 1422 C C . LEU A 1 188 ? -3.640 1.091 14.802 1.00 96.12 188 LEU A C 1
A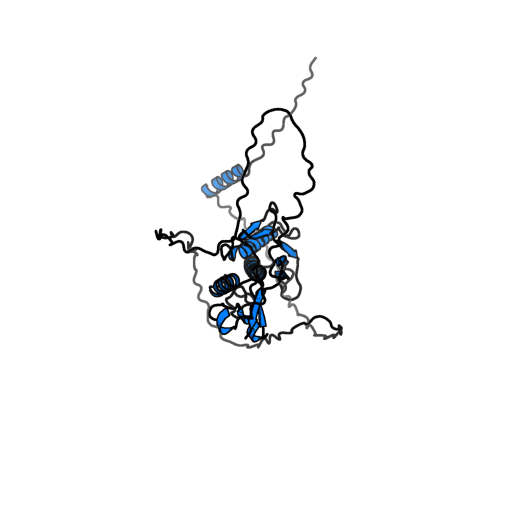TOM 1424 O O . LEU A 1 188 ? -3.311 1.885 15.682 1.00 96.12 188 LEU A O 1
ATOM 1428 N N . GLN A 1 189 ? -2.964 0.941 13.667 1.00 96.06 189 GLN A N 1
ATOM 1429 C CA . GLN A 1 189 ? -1.763 1.690 13.324 1.00 96.06 189 GLN A CA 1
ATOM 1430 C C . GLN A 1 189 ? -2.049 2.481 12.059 1.00 96.06 189 GLN A C 1
ATOM 1432 O O . GLN A 1 189 ? -2.276 1.892 11.008 1.00 96.06 189 GLN A O 1
ATOM 1437 N N . ARG A 1 190 ? -2.041 3.810 12.139 1.00 94.75 190 ARG A N 1
ATOM 1438 C CA . ARG A 1 190 ? -2.260 4.662 10.968 1.00 94.75 190 ARG A CA 1
ATOM 1439 C C . ARG A 1 190 ? -1.395 5.906 11.006 1.00 94.75 190 ARG A C 1
ATOM 1441 O O . ARG A 1 190 ? -0.781 6.252 12.014 1.00 94.75 190 ARG A O 1
ATOM 1448 N N . TRP A 1 191 ? -1.366 6.611 9.883 1.00 95.19 191 TRP A N 1
ATOM 1449 C CA . TRP A 1 191 ? -0.765 7.936 9.826 1.00 95.19 191 TRP A CA 1
ATOM 1450 C C . TRP A 1 191 ? -1.474 8.861 10.823 1.00 95.19 191 TRP A C 1
ATOM 1452 O O . TRP A 1 191 ? -2.707 8.992 10.810 1.00 95.19 191 TRP A O 1
ATOM 1462 N N . LYS A 1 192 ? -0.693 9.479 11.709 1.00 91.12 192 LYS A N 1
ATOM 1463 C CA . LYS A 1 192 ? -1.177 10.371 12.764 1.00 91.12 192 LYS A CA 1
ATOM 1464 C C . LYS A 1 192 ? -1.058 11.826 12.323 1.00 91.12 192 LYS A C 1
ATOM 1466 O O . LYS A 1 192 ? -0.077 12.199 11.689 1.00 91.12 192 LYS A O 1
ATOM 1471 N N . ASP A 1 193 ? -2.081 12.624 12.637 1.00 80.88 193 ASP A N 1
ATOM 1472 C CA . ASP A 1 193 ? -2.150 14.069 12.361 1.00 80.88 193 ASP A CA 1
ATOM 1473 C C . ASP A 1 193 ? -1.828 14.464 10.904 1.00 80.88 193 ASP A C 1
ATOM 1475 O O . ASP A 1 193 ? -1.378 1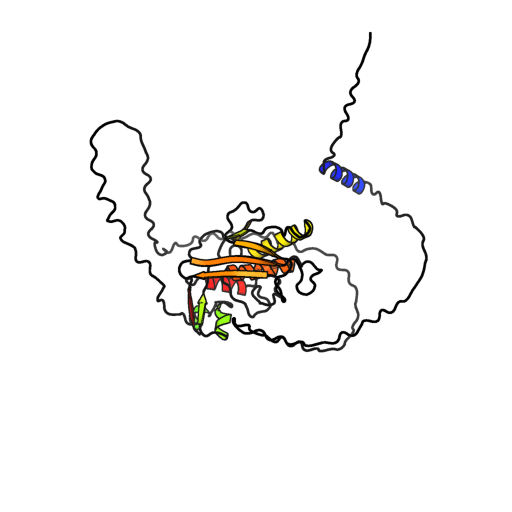5.574 10.615 1.00 80.88 193 ASP A O 1
ATOM 1479 N N . PHE A 1 194 ? -2.075 13.548 9.964 1.00 76.69 194 PHE A N 1
ATOM 1480 C CA . PHE A 1 194 ? -1.729 13.728 8.563 1.00 76.69 194 PHE A CA 1
ATOM 1481 C C . PHE A 1 194 ? -2.921 14.312 7.799 1.00 76.69 194 PHE A C 1
ATOM 1483 O O . PHE A 1 194 ? -3.898 13.622 7.532 1.00 76.69 194 PHE A O 1
ATOM 1490 N N . SER A 1 195 ? -2.863 15.603 7.470 1.00 68.38 195 SER A N 1
ATOM 1491 C CA . SER A 1 195 ? -3.892 16.300 6.679 1.00 68.38 195 SER A CA 1
ATOM 1492 C C . SER A 1 195 ? -3.412 16.679 5.275 1.00 68.38 195 SER A C 1
ATOM 1494 O O . SER A 1 195 ? -3.958 17.596 4.664 1.00 68.38 195 SER A O 1
ATOM 1496 N N . TRP A 1 196 ? -2.338 16.051 4.803 1.00 81.19 196 TRP A N 1
ATOM 1497 C CA . TRP A 1 196 ? -1.617 16.460 3.602 1.00 81.19 196 TRP A CA 1
ATOM 1498 C C . TRP A 1 196 ? -1.572 15.343 2.567 1.00 81.19 196 TRP A C 1
ATOM 1500 O O . TRP A 1 196 ? -2.162 14.276 2.720 1.00 81.19 196 TRP A O 1
ATOM 1510 N N . THR A 1 197 ? -0.860 15.630 1.492 1.00 95.06 197 THR A N 1
ATOM 1511 C CA . THR A 1 197 ? -0.550 14.713 0.412 1.00 95.06 197 THR A CA 1
ATOM 1512 C C . THR A 1 197 ? 0.589 13.778 0.816 1.00 95.06 197 THR A C 1
ATOM 1514 O O . THR A 1 197 ? 1.670 14.239 1.191 1.00 95.06 197 THR A O 1
ATOM 1517 N N . ILE A 1 198 ? 0.383 12.467 0.704 1.00 95.69 198 ILE A N 1
ATOM 1518 C CA . ILE A 1 198 ? 1.460 11.483 0.844 1.00 95.69 198 ILE A CA 1
ATOM 1519 C C . ILE A 1 198 ? 2.279 11.503 -0.447 1.00 95.69 198 ILE A C 1
ATOM 1521 O O . ILE A 1 198 ? 1.732 11.440 -1.543 1.00 95.69 198 ILE A O 1
ATOM 1525 N N . VAL A 1 199 ? 3.600 11.581 -0.322 1.00 97.38 199 VAL A N 1
ATOM 1526 C CA . VAL A 1 199 ? 4.534 11.610 -1.458 1.00 97.38 199 VAL A CA 1
ATOM 1527 C C . VAL A 1 199 ? 5.416 10.373 -1.391 1.00 97.38 199 VAL A C 1
ATOM 1529 O O . VAL A 1 199 ? 6.230 10.265 -0.477 1.00 97.38 199 VAL A O 1
ATOM 1532 N N . GLY A 1 200 ? 5.261 9.453 -2.338 1.00 98.06 200 GLY A N 1
ATOM 1533 C CA . GLY A 1 200 ? 6.139 8.293 -2.497 1.00 98.06 200 GLY A CA 1
ATOM 1534 C C . GLY A 1 200 ? 7.119 8.511 -3.646 1.00 98.06 200 GLY A C 1
ATOM 1535 O O . GLY A 1 200 ? 6.685 8.797 -4.761 1.00 98.06 200 GLY A O 1
ATOM 1536 N N . HIS A 1 201 ? 8.423 8.373 -3.411 1.00 98.62 201 HIS A N 1
ATOM 1537 C CA . HIS A 1 201 ? 9.410 8.377 -4.495 1.00 98.62 201 HIS A CA 1
ATOM 1538 C C . HIS A 1 201 ? 9.519 6.982 -5.115 1.00 98.62 201 HIS A C 1
ATOM 1540 O O . HIS A 1 201 ? 9.740 5.999 -4.408 1.00 98.62 201 HIS A O 1
ATOM 1546 N N . VAL A 1 202 ? 9.379 6.890 -6.435 1.00 98.75 202 VAL A N 1
ATOM 1547 C CA . VAL A 1 202 ? 9.482 5.639 -7.190 1.00 98.75 202 VAL A CA 1
ATOM 1548 C C . VAL A 1 202 ? 10.602 5.799 -8.216 1.00 98.75 202 VAL A C 1
ATOM 1550 O O . VAL A 1 202 ? 10.333 6.253 -9.329 1.00 98.75 202 VAL A O 1
ATOM 1553 N N . PRO A 1 203 ? 11.861 5.467 -7.879 1.00 98.62 203 PRO A N 1
ATOM 1554 C CA . PRO A 1 203 ? 12.955 5.516 -8.841 1.00 98.62 203 PRO A CA 1
ATOM 1555 C C . PRO A 1 203 ? 12.793 4.421 -9.902 1.00 98.62 203 PRO A C 1
ATOM 1557 O O . PRO A 1 203 ? 12.026 3.472 -9.733 1.00 98.62 203 PRO A O 1
ATOM 1560 N N . ARG A 1 204 ? 13.545 4.523 -10.998 1.00 98.69 204 ARG A N 1
ATOM 1561 C CA . ARG A 1 204 ? 13.748 3.390 -11.914 1.00 98.69 204 ARG A CA 1
ATOM 1562 C C . ARG A 1 204 ? 14.740 2.398 -11.290 1.00 98.69 204 ARG A C 1
ATOM 1564 O O . ARG A 1 204 ? 15.697 2.871 -10.678 1.00 98.69 204 ARG A O 1
ATOM 1571 N N . PRO A 1 205 ? 14.571 1.073 -11.461 1.00 98.50 205 PRO A N 1
ATOM 1572 C CA . PRO A 1 205 ? 15.650 0.133 -11.175 1.00 98.50 205 PRO A CA 1
ATOM 1573 C C . PRO A 1 205 ? 16.792 0.396 -12.165 1.00 98.50 205 PRO A C 1
ATOM 1575 O O . PRO A 1 205 ? 16.611 0.280 -13.374 1.00 98.50 205 PRO A O 1
ATOM 1578 N N . ASP A 1 206 ? 17.951 0.812 -11.666 1.00 98.31 206 ASP A N 1
ATOM 1579 C CA . ASP A 1 206 ? 19.112 1.207 -12.477 1.00 98.31 206 ASP A CA 1
ATOM 1580 C C . ASP A 1 206 ? 19.899 0.015 -13.045 1.00 98.31 206 ASP A C 1
ATOM 1582 O O . ASP A 1 206 ? 20.712 0.183 -13.953 1.00 98.31 206 ASP A O 1
ATOM 1586 N N . PHE A 1 207 ? 19.622 -1.183 -12.535 1.00 98.19 207 PHE A N 1
ATOM 1587 C CA . PHE A 1 207 ? 20.211 -2.451 -12.959 1.00 98.19 207 PHE A CA 1
ATOM 1588 C C . PHE A 1 207 ? 19.377 -3.216 -14.000 1.00 98.19 207 PHE A C 1
ATOM 1590 O O . PHE A 1 207 ? 19.798 -4.285 -14.440 1.00 98.19 207 PHE A O 1
ATOM 1597 N N . GLU A 1 208 ? 18.209 -2.703 -14.392 1.00 98.38 208 GLU A N 1
ATOM 1598 C CA . GLU A 1 208 ? 17.426 -3.245 -15.508 1.00 98.38 208 GLU A CA 1
ATOM 1599 C C . GLU A 1 208 ? 17.654 -2.428 -16.786 1.00 98.38 208 GLU A C 1
ATOM 1601 O O . GLU A 1 208 ? 18.131 -1.289 -16.744 1.00 98.38 208 GLU A O 1
ATOM 1606 N N . ASP A 1 209 ? 17.319 -2.990 -17.951 1.00 98.19 209 ASP A N 1
ATOM 1607 C CA . ASP A 1 209 ? 17.367 -2.212 -19.185 1.00 98.19 209 ASP A CA 1
ATOM 1608 C C . ASP A 1 209 ? 16.354 -1.058 -19.138 1.00 98.19 209 ASP A C 1
ATOM 1610 O O . ASP A 1 209 ? 15.349 -1.095 -18.429 1.00 98.19 209 ASP A O 1
ATOM 1614 N N . VAL A 1 210 ? 16.608 -0.006 -19.916 1.00 98.19 210 VAL A N 1
ATOM 1615 C CA . VAL A 1 210 ? 15.820 1.235 -19.852 1.00 98.19 210 VAL A CA 1
ATOM 1616 C C . VAL A 1 210 ? 14.325 0.997 -20.110 1.00 98.19 210 VAL A C 1
ATOM 1618 O O . VAL A 1 210 ? 13.497 1.691 -19.516 1.00 98.19 210 VAL A O 1
ATOM 1621 N N . GLY A 1 211 ? 13.975 0.044 -20.980 1.00 98.25 211 GLY A N 1
ATOM 1622 C CA . GLY A 1 211 ? 12.587 -0.277 -21.299 1.00 98.25 211 GLY A CA 1
ATOM 1623 C C . GLY A 1 211 ? 11.878 -0.920 -20.112 1.00 98.25 211 GLY A C 1
ATOM 1624 O O . GLY A 1 211 ? 10.836 -0.422 -19.670 1.00 98.25 211 GLY A O 1
ATOM 1625 N N . ASP A 1 212 ? 12.474 -1.972 -19.555 1.00 98.44 212 ASP A N 1
ATOM 1626 C CA . ASP A 1 212 ? 11.925 -2.661 -18.389 1.00 98.44 212 ASP A CA 1
ATOM 1627 C C . ASP A 1 212 ? 11.915 -1.769 -17.151 1.00 98.44 212 ASP A C 1
ATOM 1629 O O . ASP A 1 212 ? 10.894 -1.682 -16.470 1.00 98.44 212 ASP A O 1
ATOM 1633 N N . ALA A 1 213 ? 12.978 -1.005 -16.914 1.00 98.56 213 ALA A N 1
ATOM 1634 C CA . ALA A 1 213 ? 13.066 -0.091 -15.787 1.00 98.56 213 ALA A CA 1
ATOM 1635 C C . ALA A 1 213 ? 11.947 0.961 -15.789 1.00 98.56 213 ALA A C 1
ATOM 1637 O O . ALA A 1 213 ? 11.311 1.209 -14.761 1.00 98.56 213 ALA A O 1
ATOM 1638 N N . THR A 1 214 ? 11.657 1.564 -16.946 1.00 98.69 214 THR A N 1
ATOM 1639 C CA . THR A 1 214 ? 10.545 2.513 -17.080 1.00 98.69 214 THR A CA 1
ATOM 1640 C C . THR A 1 214 ? 9.190 1.826 -16.902 1.00 98.69 214 THR A C 1
ATOM 1642 O O . THR A 1 214 ? 8.325 2.367 -16.211 1.00 98.69 214 THR A O 1
ATOM 1645 N N . ARG A 1 215 ? 9.003 0.630 -17.471 1.00 98.69 215 ARG A N 1
ATOM 1646 C CA . ARG A 1 215 ? 7.757 -0.137 -17.341 1.00 98.69 215 ARG A CA 1
ATOM 1647 C C . ARG A 1 215 ? 7.460 -0.505 -15.882 1.00 98.69 215 ARG A C 1
ATOM 1649 O O . ARG A 1 215 ? 6.340 -0.289 -15.419 1.00 98.69 215 ARG A O 1
ATOM 1656 N N . LEU A 1 216 ? 8.456 -1.001 -15.147 1.00 98.81 216 LEU A N 1
ATOM 1657 C CA . LEU A 1 216 ? 8.329 -1.370 -13.734 1.00 98.81 216 LEU A CA 1
ATOM 1658 C C . LEU A 1 216 ? 8.082 -0.140 -12.846 1.00 98.81 216 LEU A C 1
ATOM 1660 O O . LEU A 1 216 ? 7.188 -0.167 -12.000 1.00 98.81 216 LEU A O 1
ATOM 1664 N N . GLN A 1 217 ? 8.797 0.968 -13.084 1.00 98.75 217 GLN A N 1
ATOM 1665 C CA . GLN A 1 217 ? 8.581 2.236 -12.376 1.00 98.75 217 GLN A CA 1
ATOM 1666 C C . GLN A 1 217 ? 7.135 2.733 -12.536 1.00 98.75 217 GLN A C 1
ATOM 1668 O O . GLN A 1 217 ? 6.479 3.087 -11.554 1.00 98.75 217 GLN A O 1
ATOM 1673 N N . GLN A 1 218 ? 6.621 2.748 -13.769 1.00 98.81 218 GLN A N 1
ATOM 1674 C CA . GLN A 1 218 ? 5.257 3.195 -14.059 1.00 98.81 218 GLN A CA 1
ATOM 1675 C C . GLN A 1 218 ? 4.205 2.284 -13.423 1.00 98.81 218 GLN A C 1
ATOM 1677 O O . GLN A 1 218 ? 3.227 2.786 -12.863 1.00 98.81 218 GLN A O 1
ATOM 1682 N N . ALA A 1 219 ? 4.413 0.966 -13.472 1.00 98.81 219 ALA A N 1
ATOM 1683 C CA . ALA A 1 219 ? 3.542 -0.008 -12.829 1.00 98.81 219 ALA A CA 1
ATOM 1684 C C . ALA A 1 219 ? 3.469 0.204 -11.313 1.00 98.81 219 ALA A C 1
ATOM 1686 O O . ALA A 1 219 ? 2.370 0.338 -10.770 1.00 98.81 219 ALA A O 1
ATOM 1687 N N . ALA A 1 220 ? 4.621 0.316 -10.643 1.00 98.81 220 ALA A N 1
ATOM 1688 C CA . ALA A 1 220 ? 4.678 0.559 -9.206 1.00 98.81 220 ALA A CA 1
ATOM 1689 C C . ALA A 1 220 ? 3.993 1.882 -8.840 1.00 98.81 220 ALA A C 1
ATOM 1691 O O . ALA A 1 220 ? 3.110 1.905 -7.986 1.00 98.81 220 ALA A O 1
ATOM 1692 N N . ALA A 1 221 ? 4.305 2.971 -9.551 1.00 98.75 221 ALA A N 1
ATOM 1693 C CA . ALA A 1 221 ? 3.664 4.264 -9.329 1.00 98.75 221 ALA A CA 1
ATOM 1694 C C . ALA A 1 221 ? 2.141 4.219 -9.546 1.00 98.75 221 ALA A C 1
ATOM 1696 O O . ALA A 1 221 ? 1.384 4.830 -8.793 1.00 98.75 221 ALA A O 1
ATOM 1697 N N . SER A 1 222 ? 1.667 3.475 -10.549 1.00 98.62 222 SER A N 1
ATOM 1698 C CA . SER A 1 222 ? 0.233 3.256 -10.746 1.00 98.62 222 SER A CA 1
ATOM 1699 C C . SER A 1 222 ? -0.400 2.476 -9.594 1.00 98.62 222 SER A C 1
ATOM 1701 O O . SER A 1 222 ? -1.537 2.777 -9.244 1.00 98.62 222 SER A O 1
ATOM 1703 N N . GLY A 1 223 ? 0.302 1.492 -9.026 1.00 98.50 223 GLY A N 1
ATOM 1704 C CA . GLY A 1 223 ? -0.160 0.725 -7.869 1.00 98.50 223 GLY A CA 1
ATOM 1705 C C . GLY A 1 223 ? -0.303 1.592 -6.622 1.00 98.50 223 GLY A C 1
ATOM 1706 O O . GLY A 1 223 ? -1.363 1.603 -6.005 1.00 98.50 223 GLY A O 1
ATOM 1707 N N . LEU A 1 224 ? 0.713 2.408 -6.314 1.00 98.38 224 LEU A N 1
ATOM 1708 C CA . LEU A 1 224 ? 0.656 3.343 -5.183 1.00 98.38 224 LEU A CA 1
ATOM 1709 C C . LEU A 1 224 ? -0.524 4.323 -5.313 1.00 98.38 224 LEU A C 1
ATOM 1711 O O . LEU A 1 224 ? -1.252 4.561 -4.352 1.00 98.38 224 LEU A O 1
ATOM 1715 N N . ARG A 1 225 ? -0.760 4.861 -6.519 1.00 98.19 225 ARG A N 1
ATOM 1716 C CA . ARG A 1 225 ? -1.871 5.794 -6.785 1.00 98.19 225 ARG A CA 1
ATOM 1717 C C . ARG A 1 225 ? -3.253 5.143 -6.809 1.00 98.19 225 ARG A C 1
ATOM 1719 O O . ARG A 1 225 ? -4.234 5.877 -6.869 1.00 98.19 225 ARG A O 1
ATOM 1726 N N . ALA A 1 226 ? -3.368 3.816 -6.748 1.00 97.94 226 ALA A N 1
ATOM 1727 C CA . ALA A 1 226 ? -4.672 3.148 -6.726 1.00 97.94 226 ALA A CA 1
ATOM 1728 C C . ALA A 1 226 ? -5.521 3.542 -5.497 1.00 97.94 226 ALA A C 1
ATOM 1730 O O . ALA A 1 226 ? -6.749 3.498 -5.548 1.00 97.94 226 ALA A O 1
ATOM 1731 N N . TRP A 1 227 ? -4.862 3.994 -4.428 1.00 97.69 227 TRP A N 1
ATOM 1732 C CA . TRP A 1 227 ? -5.474 4.491 -3.194 1.00 97.69 227 TRP A CA 1
ATOM 1733 C C . TRP A 1 227 ? -5.702 6.012 -3.177 1.00 97.69 227 TRP A C 1
ATOM 1735 O O . TRP A 1 227 ? -6.152 6.562 -2.173 1.00 97.69 227 TRP A O 1
ATOM 1745 N N . ASN A 1 228 ? -5.353 6.726 -4.253 1.00 97.19 228 ASN A N 1
ATOM 1746 C CA . ASN A 1 228 ? -5.398 8.185 -4.275 1.00 97.19 228 ASN A CA 1
ATOM 1747 C C . ASN A 1 228 ? -6.817 8.715 -4.006 1.00 97.19 228 ASN A C 1
ATOM 1749 O O . ASN A 1 228 ? -7.787 8.283 -4.626 1.00 97.19 228 ASN A O 1
ATOM 1753 N N . GLY A 1 229 ? -6.919 9.693 -3.107 1.00 93.00 229 GLY A N 1
ATOM 1754 C CA . GLY A 1 229 ? -8.180 10.301 -2.689 1.00 93.00 229 GLY A CA 1
ATOM 1755 C C . GLY A 1 229 ? -8.926 9.521 -1.604 1.00 93.00 229 GLY A C 1
ATOM 1756 O O . GLY A 1 229 ? -10.062 9.878 -1.307 1.00 93.00 229 GLY A O 1
ATOM 1757 N N . GLN A 1 230 ? -8.327 8.474 -1.021 1.00 90.38 230 GLN A N 1
ATOM 1758 C CA . GLN A 1 230 ? -8.974 7.600 -0.035 1.00 90.38 230 GLN A CA 1
ATOM 1759 C C . GLN A 1 230 ? -8.051 7.316 1.171 1.00 90.38 230 GLN A C 1
ATOM 1761 O O . GLN A 1 230 ? -7.288 6.354 1.139 1.00 90.38 230 GLN A O 1
ATOM 1766 N N . PRO A 1 231 ? -8.094 8.112 2.258 1.00 88.56 231 PRO A N 1
ATOM 1767 C CA . PRO A 1 231 ? -8.762 9.410 2.406 1.00 88.56 231 PRO A CA 1
ATOM 1768 C C . PRO A 1 231 ? -7.863 10.604 2.029 1.00 88.56 231 PRO A C 1
ATOM 1770 O O . PRO A 1 231 ? -8.297 11.751 2.121 1.00 88.56 231 PRO A O 1
ATOM 1773 N N . PHE A 1 232 ? -6.611 10.358 1.631 1.00 91.19 232 PHE A N 1
ATOM 1774 C CA . PHE A 1 232 ? -5.631 11.404 1.327 1.00 91.19 232 PHE A CA 1
ATOM 1775 C C . PHE A 1 232 ? -5.268 11.427 -0.148 1.00 91.19 232 PHE A C 1
ATOM 1777 O O . PHE A 1 232 ? -5.406 10.438 -0.867 1.00 91.19 232 PHE A O 1
ATOM 1784 N N . GLU A 1 233 ? -4.726 12.557 -0.585 1.00 95.50 233 GLU A N 1
ATOM 1785 C CA . GLU A 1 233 ? -4.028 12.621 -1.859 1.00 95.50 233 GLU A CA 1
ATOM 1786 C C . GLU A 1 233 ? -2.716 11.824 -1.774 1.00 95.50 233 GLU A C 1
ATOM 1788 O O . GLU A 1 233 ? -1.969 11.930 -0.798 1.00 95.50 233 GLU A O 1
ATOM 1793 N N . ILE A 1 234 ? -2.428 11.037 -2.807 1.00 96.62 234 ILE A N 1
ATOM 1794 C CA . ILE A 1 234 ? -1.187 10.284 -2.973 1.00 96.62 234 ILE A CA 1
ATOM 1795 C C . ILE A 1 234 ? -0.527 10.747 -4.267 1.00 96.62 234 ILE A C 1
ATOM 1797 O O . ILE A 1 234 ? -1.034 10.526 -5.370 1.00 96.62 234 ILE A O 1
ATOM 1801 N N . LEU A 1 235 ? 0.648 11.351 -4.127 1.00 97.50 235 LEU A N 1
ATOM 1802 C CA . LEU A 1 235 ? 1.521 11.714 -5.230 1.00 97.50 235 LEU A CA 1
ATOM 1803 C C . LEU A 1 235 ? 2.692 10.743 -5.312 1.00 97.50 235 LEU A C 1
ATOM 1805 O O . LEU A 1 235 ? 3.308 10.372 -4.315 1.00 97.50 235 LEU A O 1
ATOM 1809 N N . THR A 1 236 ? 3.036 10.380 -6.539 1.00 98.31 236 THR A N 1
ATOM 1810 C CA . THR A 1 236 ? 4.237 9.600 -6.835 1.00 98.31 236 THR A CA 1
ATOM 1811 C C . THR A 1 236 ? 5.256 10.495 -7.510 1.00 98.31 236 THR A C 1
ATOM 1813 O O . THR A 1 236 ? 4.995 11.005 -8.603 1.00 98.31 236 THR A O 1
ATOM 1816 N N . ASP A 1 237 ? 6.404 10.661 -6.875 1.00 98.38 237 ASP A N 1
ATOM 1817 C CA . ASP A 1 237 ? 7.551 11.353 -7.436 1.00 98.38 237 ASP A CA 1
ATOM 1818 C C . ASP A 1 237 ? 8.401 10.357 -8.236 1.00 98.38 237 ASP A C 1
ATOM 1820 O O . ASP A 1 237 ? 8.919 9.390 -7.681 1.00 98.38 237 ASP A O 1
ATOM 1824 N N . LEU A 1 238 ? 8.504 10.562 -9.550 1.00 98.56 238 LEU A N 1
ATOM 1825 C CA . LEU A 1 238 ? 9.304 9.712 -10.441 1.00 98.56 238 LEU A CA 1
ATOM 1826 C C . LEU A 1 238 ? 10.688 10.303 -10.736 1.00 98.56 238 LEU A C 1
ATOM 1828 O O . LEU A 1 238 ? 11.559 9.583 -11.228 1.00 98.56 238 LEU A O 1
ATOM 1832 N N . SER A 1 239 ? 10.862 11.609 -10.513 1.00 97.31 239 SER A N 1
ATOM 1833 C CA . SER A 1 239 ? 12.088 12.363 -10.792 1.00 97.31 239 SER A CA 1
ATOM 1834 C C . SER A 1 239 ? 13.002 12.457 -9.572 1.00 97.31 239 SER A C 1
ATOM 1836 O O . SER A 1 239 ? 14.202 12.662 -9.745 1.00 97.31 239 SER A O 1
ATOM 1838 N N . GLY A 1 240 ? 12.453 12.300 -8.366 1.00 96.81 240 GLY A N 1
ATOM 1839 C CA . GLY A 1 240 ? 13.172 12.498 -7.110 1.00 96.81 240 GLY A CA 1
ATOM 1840 C C . GLY A 1 240 ? 13.378 13.977 -6.777 1.00 96.81 240 GLY A C 1
ATOM 1841 O O . GLY A 1 240 ? 14.329 14.316 -6.077 1.00 96.81 240 GLY A O 1
ATOM 1842 N N . ASP A 1 241 ? 12.540 14.866 -7.321 1.00 97.19 241 ASP A N 1
ATOM 1843 C CA . ASP A 1 241 ? 12.642 16.317 -7.116 1.00 97.19 241 ASP A CA 1
ATOM 1844 C C . ASP A 1 241 ? 11.823 16.838 -5.924 1.00 97.19 241 ASP A C 1
ATOM 1846 O O . ASP A 1 241 ? 11.871 18.031 -5.605 1.00 97.19 241 ASP A O 1
ATOM 1850 N N . ARG A 1 242 ? 11.102 15.952 -5.230 1.00 96.19 242 ARG A N 1
ATOM 1851 C CA . ARG A 1 242 ? 10.314 16.269 -4.033 1.00 96.19 242 ARG A CA 1
ATOM 1852 C C . ARG A 1 242 ? 10.968 15.683 -2.791 1.00 96.19 242 ARG A C 1
ATOM 1854 O O . ARG A 1 242 ? 11.848 14.839 -2.866 1.00 96.19 242 ARG A O 1
ATOM 1861 N N . SER A 1 243 ? 10.509 16.120 -1.620 1.00 96.50 243 SER A N 1
ATOM 1862 C CA . SER A 1 243 ? 10.820 15.451 -0.354 1.00 96.50 243 SER A CA 1
ATOM 1863 C C . SER A 1 243 ? 9.822 14.306 -0.150 1.00 96.50 243 SER A C 1
ATOM 1865 O O . SER A 1 243 ? 8.672 14.587 0.206 1.00 96.50 243 SER A O 1
ATOM 1867 N N . PRO A 1 244 ? 10.192 13.035 -0.396 1.00 97.19 244 PRO A N 1
ATOM 1868 C CA . PRO A 1 244 ? 9.267 11.930 -0.214 1.00 97.19 244 PRO A CA 1
ATOM 1869 C C . PRO A 1 244 ? 9.067 11.603 1.268 1.00 97.19 244 PRO A C 1
ATOM 1871 O O . PRO A 1 244 ? 9.959 11.790 2.092 1.00 97.19 244 PRO A O 1
ATOM 1874 N N . HIS A 1 245 ? 7.899 11.052 1.589 1.00 96.50 245 HIS A N 1
ATOM 1875 C CA . HIS A 1 245 ? 7.609 10.450 2.890 1.00 96.50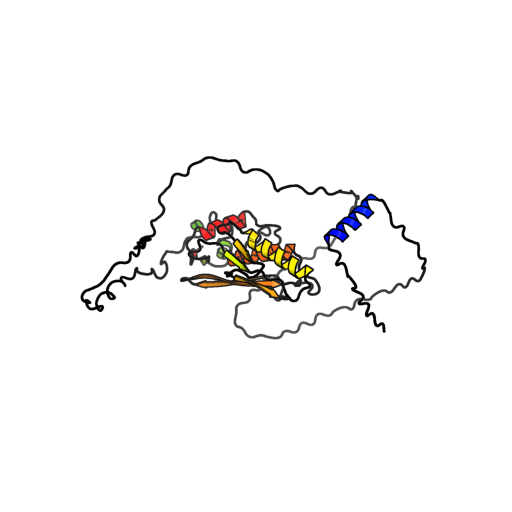 245 HIS A CA 1
ATOM 1876 C C . HIS A 1 245 ? 8.151 9.018 2.977 1.00 96.50 245 HIS A C 1
ATOM 1878 O O . HIS A 1 245 ? 8.489 8.554 4.059 1.00 96.50 245 HIS A O 1
ATOM 1884 N N . PHE A 1 246 ? 8.239 8.329 1.838 1.00 97.69 246 PHE A N 1
ATOM 1885 C CA . PHE A 1 246 ? 8.884 7.027 1.694 1.00 97.69 246 PHE A CA 1
ATOM 1886 C C . PHE A 1 246 ? 9.388 6.844 0.261 1.00 97.69 246 PHE A C 1
ATOM 1888 O O . PHE A 1 246 ? 8.945 7.532 -0.662 1.00 97.69 246 PHE A O 1
ATOM 1895 N N . ALA A 1 247 ? 10.288 5.887 0.060 1.00 98.50 247 ALA A N 1
ATOM 1896 C CA . ALA A 1 247 ? 10.785 5.528 -1.261 1.00 98.50 247 ALA A CA 1
ATOM 1897 C C . ALA A 1 247 ? 10.567 4.042 -1.558 1.00 98.50 247 ALA A C 1
ATOM 1899 O O . ALA A 1 247 ? 10.588 3.202 -0.652 1.00 98.50 247 ALA A O 1
ATOM 1900 N N . VAL A 1 248 ? 10.390 3.739 -2.842 1.00 98.75 248 VAL A N 1
ATOM 1901 C CA . VAL A 1 248 ? 10.497 2.384 -3.375 1.00 98.75 248 VAL A CA 1
ATOM 1902 C C . VAL A 1 248 ? 11.974 2.065 -3.598 1.00 98.75 248 VAL A C 1
ATOM 1904 O O . VAL A 1 248 ? 12.683 2.839 -4.244 1.00 98.75 248 VAL A O 1
ATOM 1907 N N . SER A 1 249 ? 12.439 0.932 -3.085 1.00 98.62 249 SER A N 1
ATOM 1908 C CA . SER A 1 249 ? 13.744 0.360 -3.415 1.00 98.62 249 SER A CA 1
ATOM 1909 C C . SER A 1 249 ? 13.567 -0.883 -4.281 1.00 98.62 249 SER A C 1
ATOM 1911 O O . SER A 1 249 ? 12.654 -1.682 -4.078 1.00 98.62 249 SER A O 1
ATOM 1913 N N . TRP A 1 250 ? 14.449 -1.046 -5.264 1.00 98.75 250 TRP A N 1
ATOM 1914 C CA . TRP A 1 250 ? 14.418 -2.181 -6.180 1.00 98.75 250 TRP A CA 1
ATOM 1915 C C . TRP A 1 250 ? 15.511 -3.183 -5.837 1.00 98.75 250 TRP A C 1
ATOM 1917 O O . TRP A 1 250 ? 16.639 -2.808 -5.522 1.00 98.75 250 TRP A O 1
ATOM 1927 N N . THR A 1 251 ? 15.178 -4.463 -5.943 1.00 98.56 251 THR A N 1
ATOM 1928 C CA . THR A 1 251 ? 16.109 -5.587 -5.806 1.00 98.56 251 THR A CA 1
ATOM 1929 C C . THR A 1 251 ? 15.836 -6.614 -6.903 1.00 98.56 251 THR A C 1
ATOM 1931 O O . THR A 1 251 ? 14.773 -6.602 -7.524 1.00 98.56 251 THR A O 1
ATOM 1934 N N . HIS A 1 252 ? 16.765 -7.542 -7.142 1.00 98.25 252 HIS A N 1
ATOM 1935 C CA . HIS A 1 252 ? 16.473 -8.672 -8.029 1.00 98.25 252 HIS A CA 1
ATOM 1936 C C . HIS A 1 252 ? 15.455 -9.641 -7.408 1.00 98.25 252 HIS A C 1
ATOM 1938 O O . HIS A 1 252 ? 14.635 -10.195 -8.130 1.00 98.25 252 HIS A O 1
ATOM 1944 N N . GLY A 1 253 ? 15.473 -9.825 -6.085 1.00 97.25 253 GLY A N 1
ATOM 1945 C CA . GLY A 1 253 ? 14.608 -10.762 -5.370 1.00 97.25 253 GLY A CA 1
ATOM 1946 C C . GLY A 1 253 ? 14.606 -10.502 -3.861 1.00 97.25 253 GLY A C 1
ATOM 1947 O O . GLY A 1 253 ? 15.604 -10.029 -3.321 1.00 97.25 253 GLY A O 1
ATOM 1948 N N . LEU A 1 254 ? 13.505 -10.848 -3.184 1.00 95.81 254 LEU A N 1
ATOM 1949 C CA . LEU A 1 254 ? 13.324 -10.698 -1.728 1.00 95.81 254 LEU A CA 1
ATOM 1950 C C . LEU A 1 254 ? 13.427 -12.030 -0.957 1.00 95.81 254 LEU A C 1
ATOM 1952 O O . LEU A 1 254 ? 13.385 -12.050 0.270 1.00 95.81 254 LEU A O 1
ATOM 1956 N N . GLY A 1 255 ? 13.613 -13.145 -1.672 1.00 93.38 255 GLY A N 1
ATOM 1957 C CA . GLY A 1 255 ? 13.585 -14.496 -1.112 1.00 93.38 255 GLY A CA 1
ATOM 1958 C C . GLY A 1 255 ? 12.167 -15.073 -1.017 1.00 93.38 255 GLY A C 1
ATOM 1959 O O . GLY A 1 255 ? 11.166 -14.358 -1.010 1.00 93.38 255 GLY A O 1
ATOM 1960 N N . GLY A 1 256 ? 12.072 -16.405 -0.972 1.00 93.88 256 GLY A N 1
ATOM 1961 C CA . GLY A 1 256 ? 10.783 -17.101 -0.966 1.00 93.88 256 GLY A CA 1
ATOM 1962 C C . GLY A 1 256 ? 9.935 -16.778 -2.202 1.00 93.88 256 GLY A C 1
ATOM 1963 O O . GLY A 1 256 ? 10.453 -16.732 -3.313 1.00 93.88 256 GLY A O 1
ATOM 1964 N N . ALA A 1 257 ? 8.633 -16.566 -1.995 1.00 94.75 257 ALA A N 1
ATOM 1965 C CA . ALA A 1 257 ? 7.667 -16.207 -3.039 1.00 94.75 257 ALA A CA 1
ATOM 1966 C C . ALA A 1 257 ? 7.331 -14.699 -3.076 1.00 94.75 257 ALA A C 1
ATOM 1968 O O . ALA A 1 257 ? 6.363 -14.303 -3.721 1.00 94.75 257 ALA A O 1
ATOM 1969 N N . GLN A 1 258 ? 8.084 -13.861 -2.355 1.00 96.06 258 GLN A N 1
ATOM 1970 C CA . GLN A 1 258 ? 7.766 -12.441 -2.195 1.00 96.06 258 GLN A CA 1
ATOM 1971 C C . GLN A 1 258 ? 8.177 -11.616 -3.416 1.00 96.06 258 GLN A C 1
ATOM 1973 O O . GLN A 1 258 ? 9.260 -11.798 -3.972 1.00 96.06 258 GLN A O 1
ATOM 1978 N N . ILE A 1 259 ? 7.314 -10.668 -3.785 1.00 97.31 259 ILE A N 1
ATOM 1979 C CA . ILE A 1 259 ? 7.546 -9.716 -4.883 1.00 97.31 259 ILE A CA 1
ATOM 1980 C C . ILE A 1 259 ? 7.651 -8.281 -4.365 1.00 97.31 259 ILE A C 1
ATOM 1982 O O . ILE A 1 259 ? 8.345 -7.470 -4.982 1.00 97.31 259 ILE A O 1
ATOM 1986 N N . GLY A 1 260 ? 7.020 -7.993 -3.227 1.00 98.12 260 GLY A N 1
ATOM 1987 C CA . GLY A 1 260 ? 7.081 -6.719 -2.527 1.00 98.12 260 GLY A CA 1
ATOM 1988 C C . GLY A 1 260 ? 7.105 -6.910 -1.012 1.00 98.12 260 GLY A C 1
ATOM 1989 O O . GLY A 1 260 ? 6.793 -7.993 -0.510 1.00 98.12 260 GLY A O 1
ATOM 1990 N N . VAL A 1 261 ? 7.539 -5.869 -0.301 1.00 98.12 261 VAL A N 1
ATOM 1991 C CA . VAL A 1 261 ? 7.390 -5.751 1.153 1.00 98.12 261 VAL A CA 1
ATOM 1992 C C . VAL A 1 261 ? 7.373 -4.285 1.586 1.00 98.12 261 VAL A C 1
ATOM 1994 O O . VAL A 1 261 ? 8.303 -3.520 1.322 1.00 98.12 261 VAL A O 1
ATOM 1997 N N . ALA A 1 262 ? 6.336 -3.890 2.313 1.00 98.44 262 ALA A N 1
ATOM 1998 C CA . ALA A 1 262 ? 6.284 -2.637 3.043 1.00 98.44 262 ALA A CA 1
ATOM 1999 C C . ALA A 1 262 ? 7.005 -2.774 4.389 1.00 98.44 262 ALA A C 1
ATOM 2001 O O . ALA A 1 262 ? 6.690 -3.631 5.215 1.00 98.44 262 ALA A O 1
ATOM 2002 N N . ARG A 1 263 ? 7.962 -1.882 4.650 1.00 97.88 263 ARG A N 1
ATOM 2003 C CA . ARG A 1 263 ? 8.592 -1.747 5.965 1.00 97.88 263 ARG A CA 1
ATOM 2004 C C . ARG A 1 263 ? 7.992 -0.555 6.681 1.00 97.88 263 ARG A C 1
ATOM 2006 O O . ARG A 1 263 ? 8.219 0.590 6.294 1.00 97.88 263 ARG A O 1
ATOM 2013 N N . THR A 1 264 ? 7.273 -0.818 7.761 1.00 97.56 264 THR A N 1
ATOM 2014 C CA . THR A 1 264 ? 6.670 0.212 8.604 1.00 97.56 264 THR A CA 1
ATOM 2015 C C . THR A 1 264 ? 7.187 0.118 10.034 1.00 97.56 264 THR A C 1
ATOM 2017 O O . THR A 1 264 ? 7.747 -0.888 10.475 1.00 97.56 264 THR A O 1
ATOM 2020 N N . ARG A 1 265 ? 7.054 1.220 10.762 1.00 96.88 265 ARG A N 1
ATOM 2021 C CA . ARG A 1 265 ? 7.272 1.316 12.203 1.00 96.88 265 ARG A CA 1
ATOM 2022 C C . ARG A 1 265 ? 6.114 2.098 12.784 1.00 96.88 265 ARG A C 1
ATOM 2024 O O . ARG A 1 265 ? 5.617 3.016 12.144 1.00 96.88 265 ARG A O 1
ATOM 2031 N N . TRP A 1 266 ? 5.720 1.783 14.004 1.00 95.31 266 TRP A N 1
ATOM 2032 C CA . TRP A 1 266 ? 4.682 2.533 14.693 1.00 95.31 266 TRP A CA 1
ATOM 2033 C C . TRP A 1 266 ? 5.146 2.898 16.096 1.00 95.31 266 TRP A C 1
ATOM 2035 O O . TRP A 1 266 ? 5.824 2.113 16.763 1.00 95.31 266 TRP A O 1
ATOM 2045 N N . SER A 1 267 ? 4.784 4.097 16.545 1.00 93.56 267 SER A N 1
ATOM 2046 C CA . SER A 1 267 ? 4.926 4.488 17.945 1.00 93.56 267 SER A CA 1
ATOM 2047 C C . SER A 1 267 ? 3.794 5.434 18.355 1.00 93.56 267 SER A C 1
ATOM 2049 O O . SER A 1 267 ? 3.353 6.221 17.519 1.00 93.56 267 SER A O 1
ATOM 2051 N N . PRO A 1 268 ? 3.348 5.440 19.626 1.00 90.88 268 PRO A N 1
ATOM 2052 C CA . PRO A 1 268 ? 2.263 6.327 20.056 1.00 90.88 268 PRO A CA 1
ATOM 2053 C C . PRO A 1 268 ? 2.520 7.827 19.792 1.00 90.88 268 PRO A C 1
ATOM 2055 O O . PRO A 1 268 ? 1.586 8.543 19.412 1.00 90.88 268 PRO A O 1
ATOM 2058 N N . PRO A 1 269 ? 3.755 8.353 19.960 1.00 91.88 269 PRO A N 1
ATOM 2059 C CA . PRO A 1 269 ? 4.033 9.751 19.645 1.00 91.88 269 PRO A CA 1
ATOM 2060 C C . PRO A 1 269 ? 3.870 10.077 18.158 1.00 91.88 269 PRO A C 1
ATOM 2062 O O . PRO A 1 269 ? 3.259 11.097 17.842 1.00 91.88 269 PRO A O 1
ATOM 2065 N N . THR A 1 270 ? 4.377 9.218 17.268 1.00 91.81 270 THR A N 1
ATOM 2066 C CA . THR A 1 270 ? 4.517 9.509 15.828 1.00 91.81 270 THR A CA 1
ATOM 2067 C C . THR A 1 270 ? 3.414 8.924 14.951 1.00 91.81 270 THR A C 1
ATOM 2069 O O . THR A 1 270 ? 3.280 9.334 13.804 1.00 91.81 270 THR A O 1
ATOM 2072 N N . GLY A 1 271 ? 2.659 7.949 15.452 1.00 94.69 271 GLY A N 1
ATOM 2073 C CA . GLY A 1 271 ? 1.834 7.073 14.630 1.00 94.69 271 GLY A CA 1
ATOM 2074 C C . GLY A 1 271 ? 2.667 6.191 13.704 1.00 94.69 271 GLY A C 1
ATOM 2075 O O . GLY A 1 271 ? 3.843 5.904 13.975 1.00 94.69 271 GLY A O 1
ATOM 2076 N N . LEU A 1 272 ? 2.040 5.762 12.609 1.00 95.88 272 LEU A N 1
ATOM 2077 C CA . LEU A 1 272 ? 2.659 4.955 11.564 1.00 95.88 272 LEU A CA 1
ATOM 2078 C C . LEU A 1 272 ? 3.695 5.771 10.781 1.00 95.88 272 LEU A C 1
ATOM 2080 O O . LEU A 1 272 ? 3.409 6.849 10.266 1.00 95.88 272 LEU A O 1
ATOM 2084 N N . VAL A 1 273 ? 4.893 5.212 10.662 1.00 95.81 273 VAL A N 1
ATOM 2085 C CA . VAL A 1 273 ? 6.008 5.713 9.864 1.00 95.81 273 VAL A CA 1
ATOM 2086 C C . VAL A 1 273 ? 6.366 4.650 8.838 1.00 95.81 273 VAL A C 1
ATOM 2088 O O . VAL A 1 273 ? 6.606 3.491 9.178 1.00 95.81 273 VAL A O 1
ATOM 2091 N N . VAL A 1 274 ? 6.448 5.050 7.576 1.00 96.81 274 VAL A N 1
ATOM 2092 C CA . VAL A 1 274 ? 6.856 4.168 6.482 1.00 96.81 274 VAL A CA 1
ATOM 2093 C C . VAL A 1 274 ? 8.352 4.328 6.264 1.00 96.81 274 VAL A C 1
ATOM 2095 O O . VAL A 1 274 ? 8.837 5.427 6.021 1.00 96.81 274 VAL A O 1
ATOM 2098 N N . VAL A 1 275 ? 9.091 3.230 6.378 1.00 97.12 275 VAL A N 1
ATOM 2099 C CA . VAL A 1 275 ? 10.543 3.206 6.179 1.00 97.12 275 VAL A CA 1
ATOM 2100 C C . VAL A 1 275 ? 10.861 3.062 4.693 1.00 97.12 275 VAL A C 1
ATOM 2102 O O . VAL A 1 275 ? 11.634 3.847 4.149 1.00 97.12 275 VAL A O 1
ATOM 2105 N N . SER A 1 276 ? 10.258 2.075 4.032 1.00 98.00 276 SER A N 1
ATOM 2106 C CA . SER A 1 276 ? 10.449 1.800 2.606 1.00 98.00 276 SER A CA 1
ATOM 2107 C C . SER A 1 276 ? 9.367 0.860 2.076 1.00 98.00 276 SER A C 1
ATOM 2109 O O . SER A 1 276 ? 8.690 0.178 2.847 1.00 98.00 276 SER A O 1
ATOM 2111 N N . ILE A 1 277 ? 9.238 0.805 0.752 1.00 98.62 277 ILE A N 1
ATOM 2112 C CA . ILE A 1 277 ? 8.621 -0.321 0.047 1.00 98.62 277 ILE A CA 1
ATOM 2113 C C . ILE A 1 277 ? 9.726 -0.965 -0.785 1.00 98.62 277 ILE A C 1
ATOM 2115 O O . ILE A 1 277 ? 10.330 -0.293 -1.615 1.00 98.62 277 ILE A O 1
ATOM 2119 N N . GLU A 1 278 ? 10.017 -2.239 -0.570 1.00 98.69 278 GLU A N 1
ATOM 2120 C CA . GLU A 1 278 ? 10.993 -2.965 -1.385 1.00 98.69 278 GLU A CA 1
ATOM 2121 C C . GLU A 1 278 ? 10.243 -3.771 -2.439 1.00 98.69 278 GLU A C 1
ATOM 2123 O O . GLU A 1 278 ? 9.238 -4.404 -2.127 1.00 98.69 278 GLU A O 1
ATOM 2128 N N . MET A 1 279 ? 10.714 -3.740 -3.682 1.00 98.69 279 MET A N 1
ATOM 2129 C CA . MET A 1 279 ? 10.102 -4.425 -4.819 1.00 98.69 279 MET A CA 1
ATOM 2130 C C . MET A 1 279 ? 11.148 -5.246 -5.569 1.00 98.69 279 MET A C 1
ATOM 2132 O O . MET A 1 279 ? 12.322 -4.873 -5.652 1.00 98.69 279 MET A O 1
ATOM 2136 N N . THR A 1 280 ? 10.710 -6.359 -6.148 1.00 98.44 280 THR A N 1
ATOM 2137 C CA . THR A 1 280 ? 11.553 -7.218 -6.988 1.00 98.44 280 THR A CA 1
ATOM 2138 C C . THR A 1 280 ? 11.342 -6.946 -8.468 1.00 98.44 280 THR A C 1
ATOM 2140 O O . THR A 1 280 ? 10.242 -6.603 -8.906 1.00 98.44 280 THR A O 1
ATOM 2143 N N . THR A 1 281 ? 12.399 -7.128 -9.255 1.00 98.69 281 THR A N 1
ATOM 2144 C CA . THR A 1 281 ? 12.315 -7.089 -10.719 1.00 98.69 281 THR A CA 1
ATOM 2145 C C . THR A 1 281 ? 12.246 -8.481 -11.340 1.00 98.69 281 THR A C 1
ATOM 2147 O O . THR A 1 281 ? 11.796 -8.593 -12.479 1.00 98.69 281 THR A O 1
ATOM 2150 N N . ARG A 1 282 ? 12.649 -9.546 -10.625 1.00 98.12 282 ARG A N 1
ATOM 2151 C CA . ARG A 1 282 ? 12.659 -10.931 -11.127 1.00 98.12 282 ARG A CA 1
ATOM 2152 C C . ARG A 1 282 ? 11.603 -11.798 -10.456 1.00 98.12 282 ARG A C 1
ATOM 2154 O O . ARG A 1 282 ? 11.332 -11.662 -9.268 1.00 98.12 282 ARG A O 1
ATOM 2161 N N . SER A 1 283 ? 11.004 -12.696 -11.237 1.00 97.25 283 SER A N 1
ATOM 2162 C CA . SER A 1 283 ? 9.993 -13.624 -10.733 1.00 97.25 283 SER A CA 1
ATOM 2163 C C . SER A 1 283 ? 10.601 -14.552 -9.673 1.00 97.25 283 SER A C 1
ATOM 2165 O O . SER A 1 283 ? 11.632 -15.177 -9.938 1.00 97.25 283 SER A O 1
ATOM 2167 N N . PRO A 1 284 ? 9.958 -14.725 -8.504 1.00 95.25 284 PRO A N 1
ATOM 2168 C CA . PRO A 1 284 ? 10.460 -15.626 -7.468 1.00 95.25 284 PRO A CA 1
ATOM 2169 C C . PRO A 1 284 ? 10.428 -17.103 -7.892 1.00 95.25 284 PRO A C 1
ATOM 2171 O O . PRO A 1 284 ? 11.146 -17.925 -7.328 1.00 95.25 284 PRO A O 1
ATOM 2174 N N . PHE A 1 285 ? 9.620 -17.449 -8.901 1.00 95.50 285 PHE A N 1
ATOM 2175 C CA . PHE A 1 285 ? 9.497 -18.814 -9.426 1.00 95.50 285 PHE A CA 1
ATOM 2176 C C . PHE A 1 285 ? 10.367 -19.070 -10.663 1.00 95.50 285 PHE A C 1
ATOM 2178 O O . PHE A 1 285 ? 10.572 -20.220 -11.039 1.00 95.50 285 PHE A O 1
ATOM 2185 N N . ASP A 1 286 ? 10.867 -18.009 -11.297 1.00 96.88 286 ASP A N 1
ATOM 2186 C CA . ASP A 1 286 ? 11.780 -18.079 -12.436 1.00 96.88 286 ASP A CA 1
ATOM 2187 C C . ASP A 1 286 ? 12.636 -16.801 -12.481 1.00 96.88 286 ASP A C 1
ATOM 2189 O O . ASP A 1 286 ? 12.254 -15.824 -13.134 1.00 96.88 286 ASP A O 1
ATOM 2193 N N . PRO A 1 287 ? 13.799 -16.784 -11.803 1.00 95.69 287 PRO A N 1
ATOM 2194 C CA . PRO A 1 287 ? 14.639 -15.590 -11.704 1.00 95.69 287 PRO A CA 1
ATOM 2195 C C . PRO A 1 287 ? 15.167 -15.070 -13.048 1.00 95.69 287 PRO A C 1
ATOM 2197 O O . PRO A 1 287 ? 15.642 -13.937 -13.124 1.00 95.69 287 PRO A O 1
ATOM 2200 N N . SER A 1 288 ? 15.093 -15.871 -14.120 1.00 96.88 288 SER A N 1
ATOM 2201 C CA . SER A 1 288 ? 15.463 -15.422 -15.466 1.00 96.88 288 SER A CA 1
ATOM 2202 C C . SER A 1 288 ? 14.437 -14.450 -16.060 1.00 96.88 288 SER A C 1
ATOM 2204 O O . SER A 1 288 ? 14.773 -13.634 -16.921 1.00 96.88 288 SER A O 1
ATOM 2206 N N . ARG A 1 289 ? 13.193 -14.482 -15.567 1.00 97.88 289 ARG A N 1
ATOM 2207 C CA . ARG A 1 289 ? 12.079 -13.674 -16.063 1.00 97.88 289 ARG A CA 1
ATOM 2208 C C . ARG A 1 289 ? 11.877 -12.414 -15.236 1.00 97.88 289 ARG A C 1
ATOM 2210 O O . ARG A 1 289 ? 11.865 -12.451 -14.007 1.00 97.88 289 ARG A O 1
ATOM 2217 N N . ILE A 1 290 ? 11.642 -11.309 -15.935 1.00 98.19 290 ILE A N 1
ATOM 2218 C CA . ILE A 1 290 ? 11.172 -10.057 -15.337 1.00 98.19 290 ILE A CA 1
ATOM 2219 C C . ILE A 1 290 ? 9.731 -10.240 -14.847 1.00 98.19 290 ILE A C 1
ATOM 2221 O O . ILE A 1 290 ? 8.925 -10.892 -15.520 1.00 98.19 290 ILE A O 1
ATOM 2225 N N . VAL A 1 291 ? 9.417 -9.683 -13.676 1.00 97.94 291 VAL A N 1
ATOM 2226 C CA . VAL A 1 291 ? 8.053 -9.660 -13.129 1.00 97.94 291 VAL A CA 1
ATOM 2227 C C . VAL A 1 291 ? 7.139 -8.885 -14.074 1.00 97.94 291 VAL A C 1
ATOM 2229 O O . VAL A 1 291 ? 7.506 -7.837 -14.606 1.00 97.94 291 VAL A O 1
ATOM 2232 N N . ASP A 1 292 ? 5.929 -9.397 -14.285 1.00 97.56 292 ASP A N 1
ATOM 2233 C CA . ASP A 1 292 ? 4.960 -8.729 -15.143 1.00 97.56 292 ASP A CA 1
ATOM 2234 C C . ASP A 1 292 ? 4.538 -7.360 -14.573 1.00 97.56 292 ASP A C 1
ATOM 2236 O O . ASP A 1 292 ? 4.383 -7.178 -13.364 1.00 97.56 292 ASP A O 1
ATOM 2240 N N . ALA A 1 293 ? 4.319 -6.378 -15.450 1.00 98.00 293 ALA A N 1
ATOM 2241 C CA . ALA A 1 293 ? 3.967 -5.020 -15.039 1.00 98.00 293 ALA A CA 1
ATOM 2242 C C . ALA A 1 293 ? 2.626 -4.959 -14.284 1.00 98.00 293 ALA A C 1
ATOM 2244 O O . ALA A 1 293 ? 2.491 -4.190 -13.332 1.00 98.00 293 ALA A O 1
ATOM 2245 N N . LEU A 1 294 ? 1.636 -5.776 -14.660 1.00 97.75 294 LEU A N 1
ATOM 2246 C CA . LEU A 1 294 ? 0.374 -5.872 -13.926 1.00 97.75 294 LEU A CA 1
ATOM 2247 C C . LEU A 1 294 ? 0.613 -6.428 -12.519 1.00 97.75 294 LEU A C 1
ATOM 2249 O O . LEU A 1 294 ? 0.061 -5.899 -11.554 1.00 97.75 294 LEU A O 1
ATOM 2253 N N . GLN A 1 295 ? 1.476 -7.436 -12.393 1.00 97.56 295 GLN A N 1
ATOM 2254 C CA . GLN A 1 295 ? 1.840 -8.020 -11.105 1.00 97.56 295 GLN A CA 1
ATOM 2255 C C . GLN A 1 295 ? 2.573 -7.012 -10.208 1.00 97.56 295 GLN A C 1
ATOM 2257 O O . GLN A 1 295 ? 2.232 -6.891 -9.031 1.00 97.56 295 GLN A O 1
ATOM 2262 N N . VAL A 1 296 ? 3.502 -6.219 -10.757 1.00 98.50 296 VAL A N 1
ATOM 2263 C CA . VAL A 1 296 ? 4.150 -5.111 -10.029 1.00 98.50 296 VAL A CA 1
ATOM 2264 C C . VAL A 1 296 ? 3.137 -4.060 -9.588 1.00 98.50 296 VAL A C 1
ATOM 2266 O O . VAL A 1 296 ? 3.196 -3.604 -8.449 1.00 98.50 296 VAL A O 1
ATOM 2269 N N . ARG A 1 297 ? 2.181 -3.692 -10.448 1.00 98.69 297 ARG A N 1
ATOM 2270 C CA . ARG A 1 297 ? 1.124 -2.728 -10.109 1.00 98.69 297 ARG A CA 1
ATOM 2271 C C . ARG A 1 297 ? 0.271 -3.210 -8.934 1.00 98.69 297 ARG A C 1
ATOM 2273 O O . ARG A 1 297 ? 0.030 -2.443 -8.008 1.00 98.69 297 ARG A O 1
ATOM 2280 N N . LEU A 1 298 ? -0.186 -4.460 -8.972 1.00 98.44 298 LEU A N 1
ATOM 2281 C CA . LEU A 1 298 ? -1.034 -5.044 -7.927 1.00 98.44 298 LEU A CA 1
ATOM 2282 C C . LEU A 1 298 ? -0.270 -5.244 -6.617 1.00 98.44 298 LEU A C 1
ATOM 2284 O O . LEU A 1 298 ? -0.791 -4.928 -5.552 1.00 98.44 298 LEU A O 1
ATOM 2288 N N . THR A 1 299 ? 0.987 -5.681 -6.703 1.00 98.50 299 THR A N 1
ATOM 2289 C CA . THR A 1 299 ? 1.869 -5.802 -5.536 1.00 98.50 299 THR A CA 1
ATOM 2290 C C . THR A 1 299 ? 2.129 -4.430 -4.916 1.00 98.50 299 THR A C 1
ATOM 2292 O O . THR A 1 299 ? 1.940 -4.257 -3.722 1.00 98.50 299 THR A O 1
ATOM 2295 N N . ALA A 1 300 ? 2.453 -3.405 -5.709 1.00 98.69 300 ALA A N 1
ATOM 2296 C CA . ALA A 1 300 ? 2.634 -2.050 -5.189 1.00 98.69 300 ALA A CA 1
ATOM 2297 C C . ALA A 1 300 ? 1.357 -1.494 -4.534 1.00 98.69 300 ALA A C 1
ATOM 2299 O O . ALA A 1 300 ? 1.446 -0.793 -3.531 1.00 98.69 300 ALA A O 1
ATOM 2300 N N . ALA A 1 301 ? 0.172 -1.814 -5.066 1.00 98.62 301 ALA A N 1
ATOM 2301 C CA . ALA A 1 301 ? -1.090 -1.460 -4.422 1.00 98.62 301 ALA A CA 1
ATOM 2302 C C . ALA A 1 301 ? -1.278 -2.189 -3.077 1.00 98.62 301 ALA A C 1
ATOM 2304 O O . ALA A 1 301 ? -1.681 -1.549 -2.109 1.00 98.62 301 ALA A O 1
ATOM 2305 N N . HIS A 1 302 ? -0.941 -3.478 -2.996 1.00 98.62 302 HIS A N 1
ATOM 2306 C CA . HIS A 1 302 ? -0.953 -4.256 -1.752 1.00 98.62 302 HIS A CA 1
ATOM 2307 C C . HIS A 1 302 ? -0.002 -3.662 -0.703 1.00 98.62 302 HIS A C 1
ATOM 2309 O O . HIS A 1 302 ? -0.422 -3.316 0.400 1.00 98.62 302 HIS A O 1
ATOM 2315 N N . GLU A 1 303 ? 1.260 -3.429 -1.074 1.00 98.69 303 GLU A N 1
ATOM 2316 C CA . GLU A 1 303 ? 2.240 -2.833 -0.163 1.00 98.69 303 GLU A CA 1
ATOM 2317 C C . GLU A 1 303 ? 1.816 -1.430 0.279 1.00 98.69 303 GLU A C 1
ATOM 2319 O O . GLU A 1 303 ? 1.966 -1.078 1.447 1.00 98.69 303 GLU A O 1
ATOM 2324 N N . MET A 1 304 ? 1.222 -0.631 -0.616 1.00 98.38 304 MET A N 1
ATOM 2325 C CA . MET A 1 304 ? 0.653 0.666 -0.246 1.00 98.38 304 MET A CA 1
ATOM 2326 C C . MET A 1 304 ? -0.496 0.531 0.764 1.00 98.38 304 MET A C 1
ATOM 2328 O O . MET A 1 304 ? -0.637 1.372 1.644 1.00 98.38 304 MET A O 1
ATOM 2332 N N . GLY A 1 305 ? -1.302 -0.529 0.698 1.00 98.12 305 GLY A N 1
ATOM 2333 C CA . GLY A 1 305 ? -2.305 -0.793 1.728 1.00 98.12 305 GLY A CA 1
ATOM 2334 C C . GLY A 1 305 ? -1.667 -0.978 3.109 1.00 98.12 305 GLY A C 1
ATOM 2335 O O . GLY A 1 305 ? -2.108 -0.356 4.077 1.00 98.12 305 GLY A O 1
ATOM 2336 N N . HIS A 1 306 ? -0.562 -1.722 3.201 1.00 98.19 306 HIS A N 1
ATOM 2337 C CA . HIS A 1 306 ? 0.210 -1.838 4.443 1.00 98.19 306 HIS A CA 1
ATOM 2338 C C . HIS A 1 306 ? 0.847 -0.521 4.884 1.00 98.19 306 HIS A C 1
ATOM 2340 O O . HIS A 1 306 ? 0.846 -0.210 6.077 1.00 98.19 306 HIS A O 1
ATOM 2346 N N . THR A 1 307 ? 1.356 0.291 3.951 1.00 97.50 307 THR A N 1
ATOM 2347 C CA . THR A 1 307 ? 1.880 1.619 4.304 1.00 97.50 307 THR A CA 1
ATOM 2348 C C . THR A 1 307 ? 0.797 2.560 4.821 1.00 97.50 307 THR A C 1
ATOM 2350 O O . THR A 1 307 ? 1.122 3.505 5.534 1.00 97.50 307 THR A O 1
ATOM 2353 N N . LEU A 1 308 ? -0.477 2.300 4.517 1.00 97.06 308 LEU A N 1
ATOM 2354 C CA . LEU A 1 308 ? -1.642 3.013 5.046 1.00 97.06 308 LEU A CA 1
ATOM 2355 C C . LEU A 1 308 ? -2.199 2.385 6.336 1.00 97.06 308 LEU A C 1
ATOM 2357 O O . LEU A 1 308 ? -3.089 2.965 6.952 1.00 97.06 308 LEU A O 1
ATOM 2361 N N . GLY A 1 309 ? -1.646 1.253 6.782 1.00 96.88 309 GLY A N 1
ATOM 2362 C CA . GLY A 1 309 ? -2.025 0.582 8.028 1.00 96.88 309 GLY A CA 1
ATOM 2363 C C . GLY A 1 309 ? -3.058 -0.535 7.875 1.00 96.88 309 GLY A C 1
ATOM 2364 O O . GLY A 1 309 ? -3.603 -0.999 8.876 1.00 96.88 309 GLY A O 1
ATOM 2365 N N . LEU A 1 310 ? -3.355 -0.968 6.647 1.00 97.81 310 LEU A N 1
ATOM 2366 C CA . LEU A 1 310 ? -4.314 -2.044 6.413 1.00 97.81 310 LEU A CA 1
ATOM 2367 C C . LEU A 1 310 ? -3.723 -3.422 6.760 1.00 97.81 310 LEU A C 1
ATOM 2369 O O . LEU A 1 310 ? -2.591 -3.717 6.352 1.00 97.81 310 LEU A O 1
ATOM 2373 N N . PRO A 1 311 ? -4.488 -4.287 7.454 1.00 97.19 311 PRO A N 1
ATOM 2374 C CA . PRO A 1 311 ? -4.127 -5.688 7.634 1.00 97.19 311 PRO A CA 1
ATOM 2375 C C . PRO A 1 311 ? -4.420 -6.495 6.360 1.00 97.19 311 PRO A C 1
ATOM 2377 O O . PRO A 1 311 ? -4.967 -5.976 5.383 1.00 97.19 311 PRO A O 1
ATOM 2380 N N . HIS A 1 312 ? -4.065 -7.779 6.369 1.00 97.44 312 HIS A N 1
ATOM 2381 C CA . HIS A 1 312 ? -4.433 -8.683 5.283 1.00 97.44 312 HIS A CA 1
ATOM 2382 C C . HIS A 1 312 ? -5.939 -8.975 5.269 1.00 97.44 312 HIS A C 1
ATOM 2384 O O . HIS A 1 312 ? -6.568 -9.142 6.316 1.00 97.44 312 HIS A O 1
ATOM 2390 N N . SER A 1 313 ? -6.496 -9.115 4.067 1.00 97.50 313 SER A N 1
ATOM 2391 C CA . SER A 1 313 ? -7.836 -9.668 3.867 1.00 97.50 313 SER A CA 1
ATOM 2392 C C . SER A 1 313 ? -7.800 -11.196 3.788 1.00 97.50 313 SER A C 1
ATOM 2394 O O . SER A 1 313 ? -6.784 -11.802 3.443 1.00 97.50 313 SER A O 1
ATOM 2396 N N . ARG A 1 314 ? -8.942 -11.829 4.070 1.00 95.94 314 ARG A N 1
ATOM 2397 C CA . ARG A 1 314 ? -9.181 -13.260 3.820 1.00 95.94 314 ARG A CA 1
ATOM 2398 C C . ARG A 1 314 ? -9.847 -13.535 2.472 1.00 95.94 314 ARG A C 1
ATOM 2400 O O . ARG A 1 314 ? -9.883 -14.692 2.063 1.00 95.94 314 ARG A O 1
ATOM 2407 N N . ALA A 1 315 ? -10.399 -12.514 1.822 1.00 96.62 315 ALA A N 1
ATOM 2408 C CA . ALA A 1 315 ? -11.092 -12.660 0.550 1.00 96.62 315 ALA A CA 1
ATOM 2409 C C . ALA A 1 315 ? -10.089 -12.555 -0.604 1.00 96.62 315 ALA A C 1
ATOM 2411 O O . ALA A 1 315 ? -9.326 -11.598 -0.665 1.00 96.62 315 ALA A O 1
ATOM 2412 N N . ASP A 1 316 ? -10.089 -13.530 -1.509 1.00 96.69 316 ASP A N 1
ATOM 2413 C CA . ASP A 1 316 ? -9.126 -13.654 -2.615 1.00 96.69 316 ASP A CA 1
ATOM 2414 C C . ASP A 1 316 ? -9.279 -12.581 -3.710 1.00 96.69 316 ASP A C 1
ATOM 2416 O O . ASP A 1 316 ? -8.378 -12.354 -4.520 1.00 96.69 316 ASP A O 1
ATOM 2420 N N . ASN A 1 317 ? -10.402 -11.876 -3.723 1.00 96.88 317 ASN A N 1
ATOM 2421 C CA . ASN A 1 317 ? -10.676 -10.773 -4.633 1.00 96.88 317 ASN A CA 1
ATOM 2422 C C . ASN A 1 317 ? -10.264 -9.393 -4.086 1.00 96.88 317 ASN A C 1
ATOM 2424 O O . ASN A 1 317 ? -10.382 -8.409 -4.818 1.00 96.88 317 ASN A O 1
ATOM 2428 N N . ASP A 1 318 ? -9.788 -9.308 -2.841 1.00 98.06 318 ASP A N 1
ATOM 2429 C CA . ASP A 1 318 ? -9.259 -8.079 -2.244 1.00 98.06 318 ASP A CA 1
ATOM 2430 C C . ASP A 1 318 ? -7.778 -7.908 -2.589 1.00 98.06 318 ASP A C 1
ATOM 2432 O O . ASP A 1 318 ? -7.005 -8.871 -2.571 1.00 98.06 318 ASP A O 1
ATOM 2436 N N . VAL A 1 319 ? -7.335 -6.669 -2.839 1.00 98.19 319 VAL A N 1
ATOM 2437 C CA . VAL A 1 319 ? -5.908 -6.429 -3.115 1.00 98.19 319 VAL A CA 1
ATOM 2438 C C . VAL A 1 319 ? -5.047 -6.774 -1.903 1.00 98.19 319 VAL A C 1
ATOM 2440 O O . VAL A 1 319 ? -3.894 -7.163 -2.068 1.00 98.19 319 VAL A O 1
ATOM 2443 N N . MET A 1 320 ? -5.613 -6.679 -0.694 1.00 98.38 320 MET A N 1
ATOM 2444 C CA . MET A 1 320 ? -4.952 -7.027 0.565 1.00 98.38 320 MET A CA 1
ATOM 2445 C C . MET A 1 320 ? -4.943 -8.530 0.876 1.00 98.38 320 MET A C 1
ATOM 2447 O O . MET A 1 320 ? -4.497 -8.923 1.955 1.00 98.38 320 MET A O 1
ATOM 2451 N N . TYR A 1 321 ? -5.402 -9.393 -0.035 1.00 97.94 321 TYR A N 1
ATOM 2452 C CA . TYR A 1 321 ? -5.207 -10.835 0.101 1.00 97.94 321 TYR A CA 1
ATOM 2453 C C . TYR A 1 321 ? -3.714 -11.204 -0.017 1.00 97.94 321 TYR A C 1
ATOM 2455 O O . TYR A 1 321 ? -3.060 -10.752 -0.961 1.00 97.94 321 TYR A O 1
ATOM 2463 N N . PRO A 1 322 ? -3.149 -12.051 0.870 1.00 96.00 322 PRO A N 1
ATOM 2464 C CA . PRO A 1 322 ? -1.709 -12.347 0.879 1.00 96.00 322 PRO A CA 1
ATOM 2465 C C . PRO A 1 322 ? -1.161 -12.979 -0.407 1.00 96.00 322 PRO A C 1
ATOM 2467 O O . PRO A 1 322 ? 0.015 -12.829 -0.722 1.00 96.00 322 PRO A O 1
ATOM 2470 N N . THR A 1 323 ? -1.991 -13.718 -1.149 1.00 93.44 323 THR A N 1
ATOM 2471 C CA . THR A 1 323 ? -1.615 -14.320 -2.440 1.00 93.44 323 THR A CA 1
ATOM 2472 C C . THR A 1 323 ? -2.367 -13.595 -3.544 1.00 93.44 323 THR A C 1
ATOM 2474 O O . THR A 1 323 ? -3.267 -14.162 -4.143 1.00 93.44 323 THR A O 1
ATOM 2477 N N . ASN A 1 324 ? -2.060 -12.310 -3.728 1.00 82.94 324 ASN A N 1
ATOM 2478 C CA . ASN A 1 324 ? -2.832 -11.370 -4.541 1.00 82.94 324 ASN A CA 1
ATOM 2479 C C . ASN A 1 324 ? -3.308 -11.963 -5.886 1.00 82.94 324 ASN A C 1
ATOM 2481 O O . ASN A 1 324 ? -2.540 -12.092 -6.842 1.00 82.94 324 ASN A O 1
ATOM 2485 N N . THR A 1 325 ? -4.593 -12.313 -5.933 1.00 92.81 325 THR A N 1
ATOM 2486 C CA . THR A 1 325 ? -5.339 -12.768 -7.116 1.00 92.81 325 THR A CA 1
ATOM 2487 C C . THR A 1 325 ? -6.275 -11.685 -7.652 1.00 92.81 325 THR A C 1
ATOM 2489 O O . THR A 1 325 ? -6.989 -11.903 -8.632 1.00 92.81 325 THR A O 1
ATOM 2492 N N . ALA A 1 326 ? -6.274 -10.509 -7.024 1.00 95.38 326 ALA A N 1
ATOM 2493 C CA . ALA A 1 326 ? -7.133 -9.401 -7.386 1.00 95.38 326 ALA A CA 1
ATOM 2494 C C . ALA A 1 326 ? -6.690 -8.761 -8.707 1.00 95.38 326 ALA A C 1
ATOM 2496 O O . ALA A 1 326 ? -5.515 -8.738 -9.067 1.00 95.38 326 ALA A O 1
ATOM 2497 N N . THR A 1 327 ? -7.635 -8.170 -9.434 1.00 96.12 327 THR A N 1
ATOM 2498 C CA . THR A 1 327 ? -7.354 -7.388 -10.653 1.00 96.12 327 THR A CA 1
ATOM 2499 C C . THR A 1 327 ? -7.384 -5.876 -10.406 1.00 96.12 327 THR A C 1
ATOM 2501 O O . THR A 1 327 ? -6.908 -5.091 -11.236 1.00 96.12 327 THR A O 1
ATOM 2504 N N . SER A 1 328 ? -7.943 -5.464 -9.267 1.00 96.88 328 SER A N 1
ATOM 2505 C CA . SER A 1 328 ? -8.126 -4.085 -8.806 1.00 96.88 328 SER A CA 1
ATOM 2506 C C . SER A 1 328 ? -8.435 -4.070 -7.305 1.00 96.88 328 SER A C 1
ATOM 2508 O O . SER A 1 328 ? -8.698 -5.120 -6.729 1.00 96.88 328 SER A O 1
ATOM 2510 N N . LEU A 1 329 ? -8.465 -2.884 -6.692 1.00 98.00 329 LEU A N 1
ATOM 2511 C CA . LEU A 1 329 ? -9.011 -2.717 -5.342 1.00 98.00 329 LEU A CA 1
ATOM 2512 C C . LEU A 1 329 ? -10.502 -3.072 -5.338 1.00 98.00 329 LEU A C 1
ATOM 2514 O O . LEU A 1 329 ? -11.235 -2.735 -6.275 1.00 98.00 329 LEU A O 1
ATOM 2518 N N . SER A 1 330 ? -10.945 -3.731 -4.277 1.00 97.75 330 SER A N 1
ATOM 2519 C CA . SER A 1 330 ? -12.334 -4.100 -4.053 1.00 97.75 330 SER A CA 1
ATOM 2520 C C . SER A 1 330 ? -13.088 -3.012 -3.277 1.00 97.75 330 SER A C 1
ATOM 2522 O O . SER A 1 330 ? -12.519 -2.093 -2.686 1.00 97.75 330 SER A O 1
ATOM 2524 N N . ALA A 1 331 ? -14.415 -3.131 -3.204 1.00 96.88 331 ALA A N 1
ATOM 2525 C CA . ALA A 1 331 ? -15.202 -2.281 -2.311 1.00 96.88 331 ALA A CA 1
ATOM 2526 C C . ALA A 1 331 ? -14.874 -2.524 -0.822 1.00 96.88 331 ALA A C 1
ATOM 2528 O O . ALA A 1 331 ? -15.100 -1.644 0.009 1.00 96.88 331 ALA A O 1
ATOM 2529 N N . GLN A 1 332 ? -14.379 -3.713 -0.464 1.00 97.31 332 GLN A N 1
ATOM 2530 C CA . GLN A 1 332 ? -14.002 -4.049 0.906 1.00 97.31 332 GLN A CA 1
ATOM 2531 C C . GLN A 1 332 ? -12.672 -3.403 1.301 1.00 97.31 332 GLN A C 1
ATOM 2533 O O . GLN A 1 332 ? -12.565 -2.924 2.431 1.00 97.31 332 GLN A O 1
ATOM 2538 N N . ASP A 1 333 ? -11.729 -3.290 0.364 1.00 98.31 333 ASP A N 1
ATOM 2539 C CA . ASP A 1 333 ? -10.484 -2.535 0.534 1.00 98.31 333 ASP A CA 1
ATOM 2540 C C . ASP A 1 333 ? -10.779 -1.079 0.949 1.00 98.31 333 ASP A C 1
ATOM 2542 O O . ASP A 1 333 ? -10.319 -0.599 1.990 1.00 98.31 333 ASP A O 1
ATOM 2546 N N . TYR A 1 334 ? -11.652 -0.392 0.200 1.00 96.88 334 TYR A N 1
ATOM 2547 C CA . TYR A 1 334 ? -12.038 0.992 0.503 1.00 96.88 334 TYR A CA 1
ATOM 2548 C C . TYR A 1 334 ? -12.817 1.138 1.817 1.00 96.88 334 TYR A C 1
ATOM 2550 O O . TYR A 1 334 ? -12.557 2.066 2.584 1.00 96.88 334 TYR A O 1
ATOM 2558 N N . ARG A 1 335 ? -13.749 0.222 2.123 1.00 96.50 335 ARG A N 1
ATOM 2559 C CA . ARG A 1 335 ? -14.484 0.250 3.405 1.00 96.50 335 ARG A CA 1
ATOM 2560 C C . ARG A 1 335 ? -13.564 0.047 4.606 1.00 96.50 335 ARG A C 1
ATOM 2562 O O . ARG A 1 335 ? -13.772 0.678 5.645 1.00 96.50 335 ARG A O 1
ATOM 2569 N N . THR A 1 336 ? -12.562 -0.821 4.469 1.00 97.81 336 THR A N 1
ATOM 2570 C CA . THR A 1 336 ? -11.575 -1.059 5.527 1.00 97.81 336 THR A CA 1
ATOM 2571 C C . THR A 1 336 ? -10.733 0.190 5.759 1.00 97.81 336 THR A C 1
ATOM 2573 O O . THR A 1 336 ? -10.594 0.623 6.902 1.00 97.81 336 THR A O 1
ATOM 2576 N N . MET A 1 337 ? -10.265 0.830 4.682 1.00 97.19 337 MET A N 1
ATOM 2577 C CA . MET A 1 337 ? -9.556 2.111 4.743 1.00 97.19 337 MET A CA 1
ATOM 2578 C C . MET A 1 337 ? -10.373 3.195 5.447 1.00 97.19 337 MET A C 1
ATOM 2580 O O . MET A 1 337 ? -9.899 3.831 6.387 1.00 97.19 337 MET A O 1
ATOM 2584 N N . GLU A 1 338 ? -11.622 3.390 5.031 1.00 95.44 338 GLU A N 1
ATOM 2585 C CA . GLU A 1 338 ? -12.495 4.394 5.635 1.00 95.44 338 GLU A CA 1
ATOM 2586 C C . GLU A 1 338 ? -12.707 4.131 7.134 1.00 95.44 338 GLU A C 1
ATOM 2588 O O . GLU A 1 338 ? -12.668 5.054 7.948 1.00 95.44 338 GLU A O 1
ATOM 2593 N N . SER A 1 339 ? -12.894 2.867 7.513 1.00 95.75 339 SER A N 1
ATOM 2594 C CA . SER A 1 339 ? -13.098 2.475 8.908 1.00 95.75 339 SER A CA 1
ATOM 2595 C C . SER A 1 339 ? -11.849 2.692 9.761 1.00 95.75 339 SER A C 1
ATOM 2597 O O . SER A 1 339 ? -11.961 3.242 10.857 1.00 95.75 339 SER A O 1
ATOM 2599 N N . LEU A 1 340 ? -10.666 2.343 9.243 1.00 96.31 340 LEU A N 1
ATOM 2600 C CA . LEU A 1 340 ? -9.382 2.580 9.907 1.00 96.31 340 LEU A CA 1
ATOM 2601 C C . LEU A 1 340 ? -9.197 4.066 10.246 1.00 96.31 340 LEU A C 1
ATOM 2603 O O . LEU A 1 340 ? -8.858 4.416 11.374 1.00 96.31 340 LEU A O 1
ATOM 2607 N N . TYR A 1 341 ? -9.464 4.953 9.286 1.00 95.06 341 TYR A N 1
ATOM 2608 C CA . TYR A 1 341 ? -9.230 6.390 9.450 1.00 95.06 341 TYR A CA 1
ATOM 2609 C C . TYR A 1 341 ? -10.348 7.149 10.178 1.00 95.06 341 TYR A C 1
ATOM 2611 O O . TYR A 1 341 ? -10.172 8.324 10.506 1.00 95.06 341 TYR A O 1
ATOM 2619 N N . ARG A 1 342 ? -11.470 6.490 10.495 1.00 94.31 342 ARG A N 1
ATOM 2620 C CA . ARG A 1 342 ? -12.504 7.028 11.398 1.00 94.31 342 ARG A CA 1
ATOM 2621 C C . ARG A 1 342 ? -12.150 6.875 12.876 1.00 94.31 342 ARG A C 1
ATOM 2623 O O . ARG A 1 342 ? -12.704 7.604 13.697 1.00 94.31 342 ARG A O 1
ATOM 2630 N N . LEU A 1 343 ? -11.259 5.948 13.218 1.00 94.31 343 LEU A N 1
ATOM 2631 C CA . LEU A 1 343 ? -10.863 5.677 14.598 1.00 94.31 343 LEU A CA 1
ATOM 2632 C C . LEU A 1 343 ? -9.567 6.428 14.955 1.00 94.31 343 LEU A C 1
ATOM 2634 O O . LEU A 1 343 ? -8.758 6.735 14.070 1.00 94.31 343 LEU A O 1
ATOM 2638 N N . PRO A 1 344 ? -9.348 6.795 16.230 1.00 93.44 344 PRO A N 1
ATOM 2639 C CA . PRO A 1 344 ? -8.061 7.320 16.685 1.00 93.44 344 PRO A CA 1
ATOM 2640 C C . PRO A 1 344 ? -6.888 6.377 16.348 1.00 93.44 344 PRO A C 1
ATOM 2642 O O . PRO A 1 344 ? -7.035 5.158 16.308 1.00 93.44 344 PRO A O 1
ATOM 2645 N N . ASP A 1 345 ? -5.709 6.941 16.070 1.00 94.31 345 ASP A N 1
ATOM 2646 C CA . ASP A 1 345 ? -4.493 6.121 15.974 1.00 94.31 345 ASP A CA 1
ATOM 2647 C C . ASP A 1 345 ? -4.194 5.497 17.342 1.00 94.31 345 ASP A C 1
ATOM 2649 O O . ASP A 1 345 ? -4.364 6.150 18.372 1.00 94.31 345 ASP A O 1
ATOM 2653 N N . GLY A 1 346 ? -3.763 4.237 17.357 1.00 94.56 346 GLY A N 1
ATOM 2654 C CA . GLY A 1 346 ? -3.493 3.506 18.589 1.00 94.56 346 GLY A CA 1
ATOM 2655 C C . GLY A 1 346 ? -4.727 2.949 19.300 1.00 94.56 346 GLY A C 1
ATOM 2656 O O . GLY A 1 346 ? -4.548 2.320 20.341 1.00 94.56 346 GLY A O 1
ATOM 2657 N N . THR A 1 347 ? -5.943 3.118 18.761 1.00 95.62 347 THR A N 1
ATOM 2658 C CA . THR A 1 347 ? -7.147 2.463 19.297 1.00 95.62 347 THR A CA 1
ATOM 2659 C C . THR A 1 347 ? -6.926 0.956 19.417 1.00 95.62 347 THR A C 1
ATOM 2661 O O . THR A 1 347 ? -6.559 0.293 18.442 1.00 95.62 347 THR A O 1
ATOM 2664 N N . GLU A 1 348 ? -7.162 0.417 20.612 1.00 96.94 348 GLU A N 1
ATOM 2665 C CA . GLU A 1 348 ? -7.201 -1.024 20.844 1.00 96.94 348 GLU A CA 1
ATOM 2666 C C . GLU A 1 348 ? -8.606 -1.555 20.572 1.00 96.94 348 GLU A C 1
ATOM 2668 O O . GLU A 1 348 ? -9.599 -0.927 20.946 1.00 96.94 348 GLU A O 1
ATOM 2673 N N . ILE A 1 349 ? -8.688 -2.707 19.913 1.00 96.81 349 ILE A N 1
ATOM 2674 C CA . ILE A 1 349 ? -9.937 -3.434 19.700 1.00 96.81 349 ILE A CA 1
ATOM 2675 C C . ILE A 1 349 ? -9.768 -4.826 20.296 1.00 96.81 349 ILE A C 1
ATOM 2677 O O . ILE A 1 349 ? -8.771 -5.489 20.010 1.00 96.81 349 ILE A O 1
ATOM 2681 N N . GLU A 1 350 ? -10.734 -5.261 21.094 1.00 97.06 350 GLU A N 1
ATOM 2682 C CA . GLU A 1 350 ? -10.776 -6.575 21.744 1.00 97.06 350 GLU A CA 1
ATOM 2683 C C . GLU A 1 350 ? -11.994 -7.377 21.268 1.00 97.06 350 GLU A C 1
ATOM 2685 O O . GLU A 1 350 ? -13.002 -6.792 20.862 1.00 97.06 350 GLU A O 1
ATOM 2690 N N . ARG A 1 351 ? -11.882 -8.710 21.272 1.00 94.19 351 ARG A N 1
ATOM 2691 C CA . ARG A 1 351 ? -12.912 -9.623 20.745 1.00 94.19 351 ARG A CA 1
ATOM 2692 C C . ARG A 1 351 ? -14.261 -9.516 21.462 1.00 94.19 351 ARG A C 1
ATOM 2694 O O . ARG A 1 351 ? -14.281 -9.511 22.711 1.00 94.19 351 ARG A O 1
#

pLDDT: mean 70.86, std 28.71, range [23.03, 98.81]

Sequence (351 aa):
MRYASTTNVRTTTKTTAASRMELAKRRALRGERSVPRPGAGAGGGVSSSVTLPHFQRSSLLVPYTASGGSFRLHASFGHETSLASRGLHSESINGDLPEWAEQSAPQSSHRPCRRPGPRWCVRPVARQGWRAGHRGGLRPRRADMLAERERGCPHGSGTDEPPLSATTACRNGGYLCADLETVDRIRLQRWKDFSWTIVGHVPRPDFEDVGDATRLQQAAASGLRAWNGQPFEILTDLSGDRSPHFAVSWTHGLGGAQIGVARTRWSPPTGLVVVSIEMTTRSPFDPSRIVDALQVRLTAAHEMGHTLGLPHSRADNDVMYPTNTATSLSAQDYRTMESLYRLPDGTEIER

Secondary structure (DSSP, 8-state):
----------------HHHHHHHHHHHHTTT---PPPP------------PPP--------------S--PPP---------------------------S---------PPP-PPPP---------PPP--------PPP--SSSSSS--------S--PPPEEHHHHSTT-TTTTGGGGTSSEEE---BSS--S-EEEE-PPPTTS-HHHHHHHHHHHHHHHGGGTTSSS-EEEESSS-S--SEEEEEES--STT-SEEEEEEEETTTEEEEEEEEEESEETTEEEEEPPHHHHHHHHHHHHHHHTT----SSTTSTTSSS---SS--HHHHHHHHHHHHSPTT-EEE-

Foldseek 3Di:
DDDDDDDDDDDDDDDDPVNVVVVVVVVVVVPDDDDDDDDDDDDDDDDDDDDDDDDDDDDDDDDDDDDDDDDDDDDDDDDDDDDDDDDDDDDDDDDDDDDDDDDDDDDDPDDDDDDDDDDDDDDDDDDDDDDDDDDDDDDDDDDPDPPPPPPPDPPPDDPPPDFAECVVLVVQQLCLCVCCVVPQKDWFFAFPPDPAEAEEEQEFPPPDPPVLSVLLSVLLQLLLCLCAPLPYHYHYHHPPPDDHQEYEAEDQDDDDQDFKAWDWDADPVGTIGTHYIYGHQAGNVGSVDGDDSQRSNLNSNLSSLVSRRHAADPDQQASSHPVNPHSGHDPSSSSNSNSSVVDHHGRMYGD